Protein AF-A0A3D5SAT5-F1 (afdb_monomer_lite)

Structure (mmCIF, N/CA/C/O backbone):
data_AF-A0A3D5SAT5-F1
#
_entry.id   AF-A0A3D5SAT5-F1
#
loop_
_atom_site.group_PDB
_atom_site.id
_atom_site.type_symbol
_atom_site.label_atom_id
_atom_site.label_alt_id
_atom_site.label_comp_id
_atom_site.label_asym_id
_atom_site.label_entity_id
_atom_site.label_seq_id
_atom_site.pdbx_PDB_ins_code
_atom_site.Cartn_x
_atom_site.Cartn_y
_atom_site.Cartn_z
_atom_site.occupancy
_atom_site.B_iso_or_equiv
_atom_site.auth_seq_id
_atom_site.auth_comp_id
_atom_site.auth_asym_id
_atom_site.auth_atom_id
_atom_site.pdbx_PDB_model_num
ATOM 1 N N . GLY A 1 1 ? -10.803 -8.917 -9.573 1.00 75.88 1 GLY A N 1
ATOM 2 C CA . GLY A 1 1 ? -9.702 -7.968 -9.793 1.00 75.88 1 GLY A CA 1
ATOM 3 C C . GLY A 1 1 ? -8.410 -8.740 -9.874 1.00 75.88 1 GLY A C 1
ATOM 4 O O . GLY A 1 1 ? -8.384 -9.895 -9.460 1.00 75.88 1 GLY A O 1
ATOM 5 N N . ASP A 1 2 ? -7.385 -8.108 -10.414 1.00 79.50 2 ASP A N 1
ATOM 6 C CA . ASP A 1 2 ? -5.986 -8.545 -10.391 1.00 79.50 2 ASP A CA 1
ATOM 7 C C . ASP A 1 2 ? -5.425 -8.643 -8.960 1.00 79.50 2 ASP A C 1
ATOM 9 O O . ASP A 1 2 ? -4.778 -9.634 -8.629 1.00 79.50 2 ASP A O 1
ATOM 13 N N . GLU A 1 3 ? -5.756 -7.691 -8.086 1.00 84.62 3 GLU A N 1
ATOM 14 C CA . GLU A 1 3 ? -5.278 -7.640 -6.695 1.00 84.62 3 GLU A CA 1
ATOM 15 C C . GLU A 1 3 ? -5.594 -8.911 -5.872 1.00 84.62 3 GLU A C 1
ATOM 17 O O . GLU A 1 3 ? -4.654 -9.543 -5.384 1.00 84.62 3 GLU A O 1
ATOM 22 N N . PRO A 1 4 ? -6.853 -9.399 -5.758 1.00 86.25 4 PRO A N 1
ATOM 23 C CA . PRO A 1 4 ? -7.121 -10.633 -5.015 1.00 86.25 4 PRO A CA 1
ATOM 24 C C . PRO A 1 4 ? -6.440 -11.876 -5.587 1.00 86.25 4 PRO A C 1
ATOM 26 O O . PRO A 1 4 ? -6.091 -12.786 -4.837 1.00 86.25 4 PRO A O 1
ATOM 29 N N . VAL A 1 5 ? -6.261 -11.932 -6.912 1.00 87.56 5 VAL A N 1
ATOM 30 C CA . VAL A 1 5 ? -5.557 -13.043 -7.568 1.00 87.56 5 VAL A CA 1
ATOM 31 C C . VAL A 1 5 ? -4.084 -13.017 -7.174 1.00 87.56 5 VAL A C 1
ATOM 33 O O . VAL A 1 5 ? -3.538 -14.057 -6.811 1.00 87.56 5 VAL A O 1
ATOM 36 N N . HIS A 1 6 ? -3.465 -11.836 -7.179 1.00 86.12 6 HIS A N 1
ATOM 37 C CA . HIS A 1 6 ? -2.085 -11.661 -6.744 1.00 86.12 6 HIS A CA 1
ATOM 38 C C . HIS A 1 6 ? -1.898 -12.064 -5.274 1.00 86.12 6 HIS A C 1
ATOM 40 O O . HIS A 1 6 ? -0.988 -12.835 -4.971 1.00 86.12 6 HIS A O 1
ATOM 46 N N . ILE A 1 7 ? -2.789 -11.633 -4.373 1.00 88.50 7 ILE A N 1
ATOM 47 C CA . ILE A 1 7 ? -2.746 -12.023 -2.953 1.00 88.50 7 ILE A CA 1
ATOM 48 C C . ILE A 1 7 ? -2.869 -13.546 -2.803 1.00 88.50 7 ILE A C 1
ATOM 50 O O . ILE A 1 7 ? -2.057 -14.165 -2.115 1.00 88.50 7 ILE A O 1
ATOM 54 N N . ALA A 1 8 ? -3.833 -14.174 -3.484 1.00 90.00 8 ALA A N 1
ATOM 55 C CA . ALA A 1 8 ? -4.030 -15.623 -3.421 1.00 90.00 8 ALA A CA 1
ATOM 56 C C . ALA A 1 8 ? -2.800 -16.405 -3.918 1.00 90.00 8 ALA A C 1
ATOM 58 O O . ALA A 1 8 ? -2.382 -17.378 -3.289 1.00 90.00 8 ALA A O 1
ATOM 59 N N . GLN A 1 9 ? -2.182 -15.957 -5.014 1.00 87.00 9 GLN A N 1
ATOM 60 C CA . GLN A 1 9 ? -0.962 -16.560 -5.557 1.00 87.00 9 GLN A CA 1
ATOM 61 C C . GLN A 1 9 ? 0.252 -16.376 -4.639 1.00 87.00 9 GLN A C 1
ATOM 63 O O . GLN A 1 9 ? 1.097 -17.268 -4.564 1.00 87.00 9 GLN A O 1
ATOM 68 N N . ALA A 1 10 ? 0.351 -15.232 -3.958 1.00 85.50 10 ALA A N 1
ATOM 69 C CA . ALA A 1 10 ? 1.451 -14.932 -3.050 1.00 85.50 10 ALA A CA 1
ATOM 70 C C . ALA A 1 10 ? 1.365 -15.737 -1.746 1.00 85.50 10 ALA A C 1
ATOM 72 O O . ALA A 1 10 ? 2.385 -16.236 -1.275 1.00 85.50 10 ALA A O 1
ATOM 73 N N . LEU A 1 11 ? 0.164 -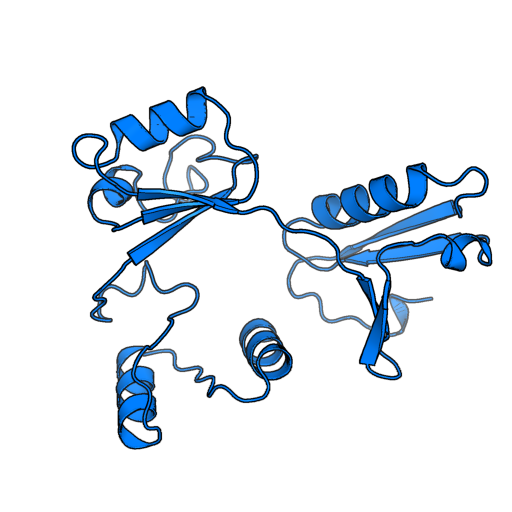15.879 -1.175 1.00 88.56 11 LEU A N 1
ATOM 74 C CA . LEU A 1 11 ? -0.036 -16.586 0.092 1.00 88.56 11 LEU A CA 1
ATOM 75 C C . LEU A 1 11 ? -0.029 -18.108 -0.071 1.00 88.56 11 LEU A C 1
ATOM 77 O O . LEU A 1 11 ? 0.450 -18.795 0.825 1.00 88.56 11 LEU A O 1
ATOM 81 N N . GLN A 1 12 ? -0.532 -18.625 -1.201 1.00 81.06 12 GLN A N 1
ATOM 82 C CA . GLN A 1 12 ? -0.628 -20.046 -1.590 1.00 81.06 12 GLN A CA 1
ATOM 83 C C . GLN A 1 12 ? -1.469 -20.955 -0.678 1.00 81.06 12 GLN A C 1
ATOM 85 O O . GLN A 1 12 ? -2.163 -21.837 -1.176 1.00 81.06 12 GLN A O 1
ATOM 90 N N . THR A 1 13 ? -1.411 -20.771 0.638 1.00 85.62 13 THR A N 1
ATOM 91 C CA . THR A 1 13 ? -1.997 -21.657 1.652 1.00 85.62 13 THR A CA 1
ATOM 92 C C . THR A 1 13 ? -3.141 -21.013 2.426 1.00 85.62 13 THR A C 1
ATOM 94 O O . THR A 1 13 ? -3.910 -21.723 3.069 1.00 85.62 13 THR A O 1
ATOM 97 N N . MET A 1 14 ? -3.274 -19.685 2.369 1.00 89.75 14 MET A N 1
ATOM 98 C CA . MET A 1 14 ? -4.325 -18.956 3.078 1.00 89.75 14 MET A CA 1
ATOM 99 C C . MET A 1 14 ? -5.548 -18.731 2.178 1.00 89.75 14 MET A C 1
ATOM 101 O O . MET A 1 14 ? -5.385 -18.364 1.010 1.00 89.75 14 MET A O 1
ATOM 105 N N . PRO A 1 15 ? -6.774 -18.914 2.700 1.00 91.56 15 PRO A N 1
ATOM 106 C CA . PRO A 1 15 ? -7.997 -18.655 1.952 1.00 91.56 15 PRO A CA 1
ATOM 107 C C . PRO A 1 15 ? -8.139 -17.156 1.655 1.00 91.56 15 PRO A C 1
ATOM 109 O O . PRO A 1 15 ? -8.016 -16.316 2.543 1.00 91.56 15 PRO A O 1
ATOM 112 N N . VAL A 1 16 ? -8.452 -16.824 0.402 1.00 92.94 16 VAL A N 1
ATOM 113 C CA . VAL A 1 16 ? -8.733 -15.451 -0.041 1.00 92.94 16 VAL A CA 1
ATOM 114 C C . VAL A 1 16 ? -10.142 -15.408 -0.612 1.00 92.94 16 VAL A C 1
ATOM 116 O O . VAL A 1 16 ? -10.457 -16.133 -1.555 1.00 92.94 16 VAL A O 1
ATOM 119 N N . ILE A 1 17 ? -10.999 -14.557 -0.048 1.00 92.56 17 ILE A N 1
ATOM 120 C CA . ILE A 1 17 ? -12.395 -14.420 -0.474 1.00 92.56 17 ILE A CA 1
ATOM 121 C C . ILE A 1 17 ? -12.658 -13.002 -0.958 1.00 92.56 17 ILE A C 1
ATOM 123 O O . ILE A 1 17 ? -12.437 -12.021 -0.252 1.00 92.56 17 ILE A O 1
ATOM 127 N N . VAL A 1 18 ? -13.213 -12.910 -2.164 1.00 91.69 18 VAL A N 1
ATOM 128 C CA . VAL A 1 18 ? -13.678 -11.654 -2.748 1.00 91.69 18 VAL A CA 1
ATOM 129 C C . VAL A 1 18 ? -15.192 -11.614 -2.651 1.00 91.69 18 VAL A C 1
ATOM 131 O O . VAL A 1 18 ? -15.885 -12.382 -3.312 1.00 91.69 18 VAL A O 1
ATOM 134 N N . CYS A 1 19 ? -15.716 -10.695 -1.847 1.00 91.94 19 CYS A N 1
ATOM 135 C CA . CYS A 1 19 ? -17.153 -10.465 -1.756 1.00 91.94 19 CYS A CA 1
ATOM 136 C C . CYS A 1 19 ? -17.444 -8.966 -1.631 1.00 91.94 19 CYS A C 1
ATOM 138 O O . CYS A 1 19 ? -16.859 -8.329 -0.749 1.00 91.94 19 CYS A O 1
ATOM 140 N N . PRO A 1 20 ? -18.352 -8.389 -2.444 1.00 89.44 20 PRO A N 1
ATOM 141 C CA . PRO A 1 20 ? -18.757 -6.988 -2.300 1.00 89.44 20 PRO A CA 1
ATOM 142 C C . PRO A 1 20 ? -19.256 -6.658 -0.887 1.00 89.44 20 PRO A C 1
ATOM 144 O O . PRO A 1 20 ? -18.986 -5.584 -0.355 1.00 89.44 20 PRO A O 1
ATOM 147 N N . ARG A 1 21 ? -19.952 -7.608 -0.255 1.00 91.88 21 ARG A N 1
ATOM 148 C CA . ARG A 1 21 ? -20.404 -7.517 1.132 1.00 91.88 21 ARG A CA 1
ATOM 149 C C . ARG A 1 21 ? -19.440 -8.274 2.041 1.00 91.88 21 ARG A C 1
ATOM 151 O O . ARG A 1 21 ? -19.524 -9.490 2.174 1.00 91.88 21 ARG A O 1
ATOM 158 N N . ARG A 1 22 ? -18.539 -7.546 2.706 1.00 92.38 22 ARG A N 1
ATOM 159 C CA . ARG A 1 22 ? -17.480 -8.135 3.550 1.00 92.38 22 ARG A CA 1
ATOM 160 C C . ARG A 1 22 ? -18.002 -9.047 4.668 1.00 92.38 22 ARG A C 1
ATOM 162 O O . ARG A 1 22 ? -17.364 -10.046 4.964 1.00 92.38 22 ARG A O 1
ATOM 169 N N . ILE A 1 23 ? -19.182 -8.763 5.224 1.00 93.00 23 ILE A N 1
ATOM 170 C CA . ILE A 1 23 ? -19.822 -9.620 6.239 1.00 93.00 23 ILE A CA 1
ATOM 171 C C . ILE A 1 23 ? -20.080 -11.032 5.696 1.00 93.00 23 ILE A C 1
ATOM 173 O O . ILE A 1 23 ? -19.853 -12.017 6.393 1.00 93.00 23 ILE A O 1
ATOM 177 N N . ASP A 1 24 ? -20.517 -11.146 4.441 1.00 95.00 24 ASP A N 1
ATOM 178 C CA . ASP A 1 24 ? -20.817 -12.446 3.842 1.00 95.00 24 ASP A CA 1
ATOM 179 C C . ASP A 1 24 ? -19.517 -13.243 3.616 1.00 95.00 24 ASP A C 1
ATOM 181 O O . ASP A 1 24 ? -19.496 -14.454 3.827 1.00 95.00 24 ASP A O 1
ATOM 185 N N . ALA A 1 25 ? -18.410 -12.562 3.281 1.00 94.12 25 ALA A N 1
ATOM 186 C CA . ALA A 1 25 ? -17.081 -13.178 3.217 1.00 94.12 25 ALA A CA 1
ATOM 187 C C . ALA A 1 25 ? -16.601 -13.689 4.580 1.00 94.12 25 ALA A C 1
ATOM 189 O O . ALA A 1 25 ? -16.112 -14.812 4.662 1.00 94.12 25 ALA A O 1
ATOM 190 N N . VAL A 1 26 ? -16.766 -12.893 5.641 1.00 94.31 26 VAL A N 1
ATOM 191 C CA . VAL A 1 26 ? -16.408 -13.290 7.013 1.00 94.31 26 VAL A CA 1
ATOM 192 C C . VAL A 1 26 ? -17.196 -14.521 7.443 1.00 94.31 26 VAL A C 1
ATOM 194 O O . VAL A 1 26 ? -16.605 -15.500 7.886 1.00 94.31 26 VAL A O 1
ATOM 197 N N . ASN A 1 27 ? -18.517 -14.514 7.250 1.00 93.88 27 ASN A N 1
ATOM 198 C CA . ASN A 1 27 ? -19.357 -15.661 7.590 1.00 93.88 27 ASN A CA 1
ATOM 199 C C . ASN A 1 27 ? -18.930 -16.921 6.829 1.00 93.88 27 ASN A C 1
ATOM 201 O O . ASN A 1 27 ? -18.914 -18.006 7.403 1.00 93.88 27 ASN A O 1
ATOM 205 N N . MET A 1 28 ? -18.560 -16.778 5.555 1.00 94.81 28 MET A N 1
ATOM 206 C CA . MET A 1 28 ? -18.067 -17.897 4.759 1.00 94.81 28 MET A CA 1
ATOM 207 C C . MET A 1 28 ? -16.721 -18.424 5.276 1.00 94.81 28 MET A C 1
ATOM 209 O O . MET A 1 28 ? -16.578 -19.635 5.415 1.00 94.81 28 MET A O 1
ATOM 213 N N . LEU A 1 29 ? -15.770 -17.541 5.613 1.00 94.50 29 LEU A N 1
ATOM 214 C CA . LEU A 1 29 ? -14.475 -17.919 6.197 1.00 94.50 29 LEU A CA 1
ATOM 215 C C . LEU A 1 29 ? -14.654 -18.708 7.492 1.00 94.50 29 LEU A C 1
ATOM 217 O O . LEU A 1 29 ? -14.126 -19.809 7.609 1.00 94.50 29 LEU A O 1
ATOM 221 N N . VAL A 1 30 ? -15.451 -18.181 8.422 1.00 93.44 30 VAL A N 1
ATOM 222 C CA . VAL A 1 30 ? -15.685 -18.802 9.734 1.00 93.44 30 VAL A CA 1
ATOM 223 C C . VAL A 1 30 ? -16.391 -20.156 9.605 1.00 93.44 30 VAL A C 1
ATOM 225 O O . VAL A 1 30 ? -16.177 -21.048 10.417 1.00 93.44 30 VAL A O 1
ATOM 228 N N . GLN A 1 31 ? -17.246 -20.337 8.594 1.00 94.69 31 GLN A N 1
ATOM 229 C CA . GLN A 1 31 ? -17.953 -21.606 8.381 1.00 94.69 31 GLN A CA 1
ATOM 230 C C . GLN A 1 31 ? -17.112 -22.667 7.668 1.00 94.69 31 GLN A C 1
ATOM 232 O O . GLN A 1 31 ? -17.380 -23.856 7.828 1.00 94.69 31 GLN A O 1
ATOM 237 N N . GLN A 1 32 ? -16.166 -22.257 6.823 1.00 93.94 32 GLN A N 1
ATOM 238 C CA . GLN A 1 32 ? -15.434 -23.166 5.933 1.00 93.94 32 GLN A CA 1
ATOM 239 C C . GLN A 1 32 ? -13.990 -23.408 6.366 1.00 93.94 32 GLN A C 1
ATOM 241 O O . GLN A 1 32 ? -13.316 -24.254 5.781 1.00 93.94 32 GLN A O 1
ATOM 246 N N . THR A 1 33 ? -13.499 -22.651 7.343 1.00 92.00 33 THR A N 1
ATOM 247 C CA . THR A 1 33 ? -12.104 -22.677 7.772 1.00 92.00 33 THR A CA 1
ATOM 248 C C . THR A 1 33 ? -12.019 -22.492 9.280 1.00 92.00 33 THR A C 1
ATOM 250 O O . THR A 1 33 ? -12.883 -21.855 9.877 1.00 92.00 33 THR A O 1
ATOM 253 N N . ASP A 1 34 ? -10.942 -22.986 9.881 1.00 91.00 34 ASP A N 1
ATOM 254 C CA . ASP A 1 34 ? -10.645 -22.797 11.304 1.00 91.00 34 ASP A CA 1
ATOM 255 C C . ASP A 1 34 ? -9.819 -21.514 11.520 1.00 91.00 34 ASP A C 1
ATOM 257 O O . ASP A 1 34 ? -8.804 -21.520 12.211 1.00 91.00 34 ASP A O 1
ATOM 261 N N . CYS A 1 35 ? -10.176 -20.418 10.840 1.00 90.94 35 CYS A N 1
ATOM 262 C CA . CYS A 1 35 ? -9.403 -19.181 10.918 1.00 90.94 35 CYS A CA 1
ATOM 263 C C . CYS A 1 35 ? -9.572 -18.493 12.282 1.00 90.94 35 CYS A C 1
ATOM 265 O O . CYS A 1 35 ? -10.686 -18.161 12.684 1.00 90.94 35 CYS A O 1
ATOM 267 N N . ASP A 1 36 ? -8.457 -18.190 12.947 1.00 93.00 36 ASP A N 1
ATOM 268 C CA . ASP A 1 36 ? -8.457 -17.404 14.189 1.00 93.00 36 ASP A CA 1
ATOM 269 C C . ASP A 1 36 ? -8.437 -15.888 13.930 1.00 93.00 36 ASP A C 1
ATOM 271 O O . ASP A 1 36 ? -8.865 -15.094 14.765 1.00 93.00 36 ASP A O 1
ATOM 275 N N . ILE A 1 37 ? -7.898 -15.477 12.776 1.00 94.44 37 ILE A N 1
ATOM 276 C CA . ILE A 1 37 ? -7.683 -14.075 12.405 1.00 94.44 37 ILE A CA 1
ATOM 277 C C . ILE A 1 37 ? -8.132 -13.865 10.963 1.00 94.44 37 ILE A C 1
ATOM 279 O O . ILE A 1 37 ? -7.744 -14.610 10.061 1.00 94.44 37 ILE A O 1
ATOM 283 N N . ILE A 1 38 ? -8.907 -12.803 10.741 1.00 94.50 38 ILE A N 1
ATOM 284 C CA . ILE A 1 38 ? -9.321 -12.356 9.411 1.00 94.50 38 ILE A CA 1
ATOM 285 C C . ILE A 1 38 ? -8.659 -11.014 9.118 1.00 94.50 38 ILE A C 1
ATOM 287 O O . ILE A 1 38 ? -8.816 -10.053 9.868 1.00 94.50 38 ILE A O 1
ATOM 291 N N . LEU A 1 39 ? -7.951 -10.939 7.992 1.00 94.50 39 LEU A N 1
ATOM 292 C CA . LEU A 1 39 ? -7.383 -9.697 7.478 1.00 94.50 39 LEU A CA 1
ATOM 293 C C . LEU A 1 39 ? -8.261 -9.174 6.341 1.00 94.50 39 LEU A C 1
ATOM 295 O O . LEU A 1 39 ? -8.448 -9.850 5.330 1.00 94.50 39 LEU A O 1
ATOM 299 N N . SER A 1 40 ? -8.801 -7.966 6.505 1.00 94.12 40 SER A N 1
ATOM 300 C CA . SER A 1 40 ? -9.509 -7.271 5.429 1.00 94.12 40 SER A CA 1
ATOM 301 C C . SER A 1 40 ? -8.563 -6.302 4.736 1.00 94.12 40 SER A C 1
ATOM 303 O O . SER A 1 40 ? -8.244 -5.251 5.289 1.00 94.12 40 SER A O 1
ATOM 305 N N . ASP A 1 41 ? -8.191 -6.620 3.500 1.00 91.69 41 ASP A N 1
ATOM 306 C CA . ASP A 1 41 ? -7.536 -5.661 2.612 1.00 91.69 41 ASP A CA 1
ATOM 307 C C . ASP A 1 41 ? -8.509 -4.528 2.223 1.00 91.69 41 ASP A C 1
ATOM 309 O O . ASP A 1 41 ? -9.708 -4.772 2.030 1.00 91.69 41 ASP A O 1
ATOM 313 N N . ASP A 1 42 ? -8.008 -3.290 2.199 1.00 88.88 42 ASP A N 1
ATOM 314 C CA . ASP A 1 42 ? -8.767 -2.030 2.040 1.00 88.88 42 ASP A CA 1
ATOM 315 C C . ASP A 1 42 ? -10.088 -1.987 2.853 1.00 88.88 42 ASP A C 1
ATOM 317 O O . ASP A 1 42 ? -11.170 -1.656 2.363 1.00 88.88 42 ASP A O 1
ATOM 321 N N . GLY A 1 43 ? -10.036 -2.422 4.119 1.00 90.81 43 GLY A N 1
ATOM 322 C CA . GLY A 1 43 ? -11.226 -2.615 4.958 1.00 90.81 43 GLY A CA 1
ATOM 323 C C . GLY A 1 43 ? -11.756 -1.369 5.677 1.00 90.81 43 GLY A C 1
ATOM 324 O O . GLY A 1 43 ? -12.868 -1.411 6.206 1.00 90.81 43 GLY A O 1
ATOM 325 N N . LEU A 1 44 ? -10.992 -0.272 5.732 1.00 92.06 44 LEU A N 1
ATOM 326 C CA . LEU A 1 44 ? -11.274 0.848 6.646 1.00 92.06 44 LEU A CA 1
ATOM 327 C C . LEU A 1 44 ? -12.596 1.568 6.344 1.00 92.06 44 LEU A C 1
ATOM 329 O O . LEU A 1 44 ? -13.334 1.897 7.274 1.00 92.06 44 LEU A O 1
ATOM 333 N N . GLN A 1 45 ? -12.944 1.745 5.065 1.00 91.12 45 GLN A N 1
ATOM 334 C CA . GLN A 1 45 ? -14.198 2.397 4.664 1.00 91.12 45 GLN A CA 1
ATOM 335 C C . GLN A 1 45 ? -15.414 1.451 4.691 1.00 91.12 45 GLN A C 1
ATOM 337 O O . GLN A 1 45 ? -16.552 1.885 4.492 1.00 91.12 45 GLN A O 1
ATOM 342 N N . HIS A 1 46 ? -15.227 0.157 4.970 1.00 91.75 46 HIS A N 1
ATOM 343 C CA . HIS A 1 46 ? -16.321 -0.809 5.086 1.00 91.75 46 HIS A CA 1
ATOM 344 C C . HIS A 1 46 ? -16.939 -0.797 6.494 1.00 91.75 46 HIS A C 1
ATOM 346 O O . HIS A 1 46 ? -16.883 -1.787 7.213 1.00 91.75 46 HIS A O 1
ATOM 352 N N . TYR A 1 47 ? -17.574 0.300 6.912 1.00 91.00 47 TYR A N 1
ATOM 353 C CA . TYR A 1 47 ? -18.089 0.465 8.288 1.00 91.00 47 TYR A CA 1
ATOM 354 C C . TYR A 1 47 ? -19.055 -0.622 8.786 1.00 91.00 47 TYR A C 1
ATOM 356 O O . TYR A 1 47 ? -19.154 -0.837 9.988 1.00 91.00 47 TYR A O 1
ATOM 364 N N . ALA A 1 48 ? -19.760 -1.320 7.891 1.00 91.62 48 ALA A N 1
ATOM 365 C CA . ALA A 1 48 ? -20.640 -2.426 8.277 1.00 91.62 48 ALA A CA 1
ATOM 366 C C . ALA A 1 48 ? -19.873 -3.682 8.747 1.00 91.62 48 ALA A C 1
ATOM 368 O O . ALA A 1 48 ? -20.447 -4.537 9.415 1.00 91.62 48 ALA A O 1
ATOM 369 N N . LEU A 1 49 ? -18.593 -3.813 8.385 1.00 91.38 49 LEU A N 1
ATOM 370 C CA . LEU A 1 49 ? -17.718 -4.874 8.870 1.00 91.38 49 LEU A CA 1
ATOM 371 C C . LEU A 1 49 ? -17.248 -4.520 10.285 1.00 91.38 49 LEU A C 1
ATOM 373 O O . LEU A 1 49 ? -16.527 -3.541 10.459 1.00 91.38 49 LEU A O 1
ATOM 377 N N . ALA A 1 50 ? -17.629 -5.323 11.278 1.00 91.62 50 ALA A N 1
ATOM 378 C CA . ALA A 1 50 ? -17.036 -5.232 12.607 1.00 91.62 50 ALA A CA 1
ATOM 379 C C . ALA A 1 50 ? -15.533 -5.543 12.527 1.00 91.62 50 ALA A C 1
ATOM 381 O O . ALA A 1 50 ? -15.124 -6.447 11.795 1.00 91.62 50 ALA A O 1
ATOM 382 N N . ARG A 1 51 ? -14.725 -4.770 13.251 1.00 93.25 51 ARG A N 1
ATOM 383 C CA . ARG A 1 51 ? -13.268 -4.901 13.294 1.00 93.25 51 ARG A CA 1
ATOM 384 C C . ARG A 1 51 ? -12.814 -4.753 14.734 1.00 93.25 51 ARG A C 1
ATOM 386 O O . ARG A 1 51 ? -13.200 -3.789 15.390 1.00 93.25 51 ARG A O 1
ATOM 393 N N . ASP A 1 52 ? -12.002 -5.697 15.187 1.00 95.19 52 ASP A N 1
ATOM 394 C CA . ASP A 1 52 ? -11.386 -5.645 16.513 1.00 95.19 52 ASP A CA 1
ATOM 395 C C . ASP A 1 52 ? -10.131 -4.766 16.524 1.00 95.19 52 ASP A C 1
ATOM 397 O O . ASP A 1 52 ? -9.799 -4.194 17.556 1.00 95.19 52 ASP A O 1
ATOM 401 N N . ILE A 1 53 ? -9.436 -4.674 15.381 1.00 94.81 53 ILE A N 1
ATOM 402 C CA . ILE A 1 53 ? -8.217 -3.879 15.200 1.00 94.81 53 ILE A CA 1
ATOM 403 C C . ILE A 1 53 ? -8.257 -3.179 13.837 1.00 94.81 53 ILE A C 1
ATOM 405 O O . ILE A 1 53 ? -8.510 -3.807 12.805 1.00 94.81 53 ILE A O 1
ATOM 409 N N . GLU A 1 54 ? -7.952 -1.885 13.820 1.00 94.81 54 GLU A N 1
ATOM 410 C CA . GLU A 1 54 ? -7.812 -1.063 12.622 1.00 94.81 54 GLU A CA 1
ATOM 411 C C . GLU A 1 54 ? -6.382 -0.532 12.463 1.00 94.81 54 GLU A C 1
ATOM 413 O O . GLU A 1 54 ? -5.852 0.171 13.326 1.00 94.81 54 GLU A O 1
ATOM 418 N N . LEU A 1 55 ? -5.776 -0.824 11.310 1.00 94.94 55 LEU A N 1
ATOM 419 C CA . LEU A 1 55 ? -4.458 -0.325 10.920 1.00 94.94 55 LEU A CA 1
ATOM 420 C C . LEU A 1 55 ? -4.622 0.643 9.749 1.00 94.94 55 LEU A C 1
ATOM 422 O O . LEU A 1 55 ? -5.162 0.262 8.710 1.00 94.94 55 LEU A O 1
ATOM 426 N N . VAL A 1 56 ? -4.144 1.878 9.893 1.00 94.88 56 VAL A N 1
ATOM 427 C CA . VAL A 1 56 ? -4.114 2.844 8.787 1.00 94.88 56 VAL A CA 1
ATOM 428 C C . VAL A 1 56 ? -2.714 2.935 8.200 1.00 94.88 56 VAL A C 1
ATOM 430 O O . VAL A 1 56 ? -1.741 3.127 8.926 1.00 94.88 56 VAL A O 1
ATOM 433 N N . LEU A 1 57 ? -2.610 2.801 6.878 1.00 95.00 57 LEU A N 1
ATOM 434 C CA . LEU A 1 57 ? -1.355 3.007 6.162 1.00 95.00 57 LEU A CA 1
ATOM 435 C C . LEU A 1 57 ? -1.249 4.460 5.693 1.00 95.00 57 LEU A C 1
ATOM 437 O O . LEU A 1 57 ? -2.124 4.961 4.986 1.00 95.00 57 LEU A O 1
ATOM 441 N N . VAL A 1 58 ? -0.144 5.113 6.043 1.00 95.31 58 VAL A N 1
ATOM 442 C CA . VAL A 1 58 ? 0.201 6.468 5.602 1.00 95.31 58 VAL A CA 1
ATOM 443 C C . VAL A 1 58 ? 1.454 6.379 4.743 1.00 95.31 58 VAL A C 1
ATOM 445 O O . VAL A 1 58 ? 2.485 5.890 5.190 1.00 95.31 58 VAL A O 1
ATOM 448 N N . ASP A 1 59 ? 1.388 6.835 3.493 1.00 93.69 59 ASP A N 1
ATOM 449 C CA . ASP A 1 59 ? 2.585 6.931 2.654 1.00 93.69 59 ASP A CA 1
ATOM 450 C C . ASP A 1 59 ? 3.471 8.070 3.168 1.00 93.69 59 ASP A C 1
ATOM 452 O O . ASP A 1 59 ? 3.048 9.226 3.172 1.00 93.69 59 ASP A O 1
ATOM 456 N N . SER A 1 60 ? 4.685 7.746 3.613 1.00 94.50 60 SER A N 1
ATOM 457 C CA . SER A 1 60 ? 5.576 8.703 4.272 1.00 94.50 60 SER A CA 1
ATOM 458 C C . SER A 1 60 ? 6.047 9.826 3.352 1.00 94.50 60 SER A C 1
ATOM 460 O O . SER A 1 60 ? 6.303 10.933 3.818 1.00 94.50 60 SER A O 1
ATOM 462 N N . ALA A 1 61 ? 6.147 9.561 2.047 1.00 90.44 61 ALA A N 1
ATOM 463 C CA . ALA A 1 61 ? 6.596 10.546 1.070 1.00 90.44 61 ALA A CA 1
ATOM 464 C C . ALA A 1 61 ? 5.456 11.475 0.635 1.00 90.44 61 ALA A C 1
ATOM 466 O O . ALA A 1 61 ? 5.665 12.670 0.433 1.00 90.44 61 ALA A O 1
ATOM 467 N N . ARG A 1 62 ? 4.242 10.934 0.473 1.00 90.88 62 ARG A N 1
ATOM 468 C CA . ARG A 1 62 ? 3.069 11.705 0.036 1.00 90.88 62 ARG A CA 1
ATOM 469 C C . ARG A 1 62 ? 2.349 12.407 1.190 1.00 90.88 62 ARG A C 1
ATOM 471 O O . ARG A 1 62 ? 1.730 13.452 0.973 1.00 90.88 62 ARG A O 1
ATOM 478 N N . GLY A 1 63 ? 2.378 11.822 2.385 1.00 94.44 63 GLY A N 1
ATOM 479 C CA . GLY A 1 63 ? 1.586 12.256 3.532 1.00 94.44 63 GLY A CA 1
ATOM 480 C C . GLY A 1 63 ? 0.097 12.390 3.188 1.00 94.44 63 GLY A C 1
ATOM 481 O O . GLY A 1 63 ? -0.465 11.594 2.430 1.00 94.44 63 GLY A O 1
ATOM 482 N N . PHE A 1 64 ? -0.535 13.444 3.709 1.00 95.81 64 PHE A N 1
ATOM 483 C CA . PHE A 1 64 ? -1.967 13.730 3.531 1.00 95.81 64 PHE A CA 1
ATOM 484 C C . PHE A 1 64 ? -2.280 14.769 2.436 1.00 95.81 64 PHE A C 1
ATOM 486 O O . PHE A 1 64 ? -3.416 15.237 2.313 1.00 95.81 64 PHE A O 1
ATOM 493 N N . GLY A 1 65 ? -1.290 15.143 1.617 1.00 94.06 65 GLY A N 1
ATOM 494 C CA . GLY A 1 65 ? -1.446 16.139 0.555 1.00 94.06 65 GLY A CA 1
ATOM 495 C C . GLY A 1 65 ? -1.955 17.488 1.075 1.00 94.06 65 GLY A C 1
ATOM 496 O O . GLY A 1 65 ? -1.419 18.040 2.029 1.00 94.06 65 GLY A O 1
ATOM 497 N N . ASN A 1 66 ? -3.008 18.025 0.453 1.00 95.19 66 ASN A N 1
ATOM 498 C CA . ASN A 1 66 ? -3.618 19.298 0.858 1.00 95.19 66 ASN A CA 1
ATOM 499 C C . ASN A 1 66 ? -4.650 19.164 1.997 1.00 95.19 66 ASN A C 1
ATOM 501 O O . ASN A 1 66 ? -5.379 20.121 2.257 1.00 95.19 66 ASN A O 1
ATOM 505 N N . GLN A 1 67 ? -4.739 17.984 2.624 1.00 95.75 67 GLN A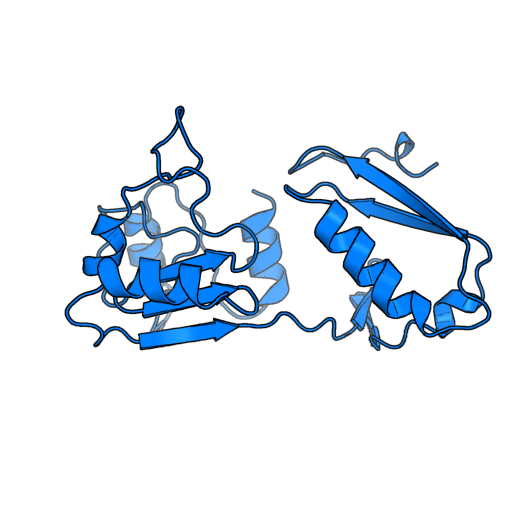 N 1
ATOM 506 C CA . GLN A 1 67 ? -5.603 17.680 3.772 1.00 95.75 67 GLN A CA 1
ATOM 507 C C . GLN A 1 67 ? -7.110 17.844 3.511 1.00 95.75 67 GLN A C 1
ATOM 509 O O . GLN A 1 67 ? -7.912 17.884 4.440 1.00 95.75 67 GLN A O 1
ATOM 514 N N . ARG A 1 68 ? -7.528 17.928 2.243 1.00 96.75 68 ARG A N 1
ATOM 515 C CA . ARG A 1 68 ? -8.943 18.001 1.867 1.00 96.75 68 ARG A CA 1
ATOM 516 C C . ARG A 1 68 ? -9.459 16.639 1.426 1.00 96.75 68 ARG A C 1
ATOM 518 O O . ARG A 1 68 ? -8.728 15.828 0.853 1.00 96.75 68 ARG A O 1
ATOM 525 N N . LEU A 1 69 ? -10.751 16.431 1.654 1.00 97.31 69 LEU A N 1
ATOM 526 C CA . LEU A 1 69 ? -11.476 15.284 1.123 1.00 97.31 69 LEU A CA 1
ATOM 527 C C . LEU A 1 69 ? -11.603 15.365 -0.399 1.00 97.31 69 LEU A C 1
ATOM 529 O O . LEU A 1 69 ? -11.613 16.453 -0.986 1.00 97.31 69 LEU A O 1
ATOM 533 N N . LEU A 1 70 ? -11.770 14.206 -1.028 1.00 95.81 70 LEU A N 1
ATOM 534 C CA . LEU A 1 70 ? -12.169 14.108 -2.427 1.00 95.81 70 LEU A CA 1
ATOM 535 C C . LEU A 1 70 ? -13.467 14.903 -2.689 1.00 95.81 70 LEU A C 1
ATOM 537 O O . LEU A 1 70 ? -14.380 14.881 -1.861 1.00 95.81 70 LEU A O 1
ATOM 541 N N . PRO A 1 71 ? -13.584 15.598 -3.839 1.00 96.00 71 PRO A N 1
ATOM 542 C CA . PRO A 1 71 ? -12.589 15.719 -4.912 1.00 96.00 71 PRO A CA 1
ATOM 543 C C . PRO A 1 71 ? -11.580 16.868 -4.710 1.00 96.00 71 PRO A C 1
ATOM 545 O O . PRO A 1 71 ? -10.695 17.053 -5.539 1.00 96.00 71 PRO A O 1
ATOM 548 N N . ALA A 1 72 ? -11.713 17.674 -3.651 1.00 97.06 72 ALA A N 1
ATOM 549 C CA . ALA A 1 72 ? -10.864 18.847 -3.417 1.00 97.06 72 ALA A CA 1
ATOM 550 C C . ALA A 1 72 ? -9.436 18.491 -2.961 1.00 97.06 72 ALA A C 1
ATOM 552 O O . ALA A 1 72 ? -8.546 19.341 -3.004 1.00 97.06 72 ALA A O 1
ATOM 553 N N . GLY A 1 73 ? -9.223 17.256 -2.516 1.00 94.75 73 GLY A N 1
ATOM 554 C CA . GLY A 1 73 ? -7.941 16.700 -2.105 1.00 94.75 73 GLY A CA 1
ATOM 555 C C . GLY A 1 73 ? -7.929 15.173 -2.186 1.00 94.75 73 GLY A C 1
ATOM 556 O O . GLY A 1 73 ? -8.899 14.582 -2.655 1.00 94.75 73 GLY A O 1
ATOM 557 N N . PRO A 1 74 ? -6.834 14.520 -1.764 1.00 93.62 74 PRO A N 1
ATOM 558 C CA . PRO A 1 74 ? -6.642 13.083 -1.959 1.00 93.62 74 PRO A CA 1
ATOM 559 C C . PRO A 1 74 ? -7.316 12.205 -0.893 1.00 93.62 74 PRO A C 1
ATOM 561 O O . PRO A 1 74 ? -7.307 10.982 -1.028 1.00 93.62 74 PRO A O 1
ATOM 564 N N . LEU A 1 75 ? -7.852 12.787 0.184 1.00 95.44 75 LEU A N 1
ATOM 565 C CA . LEU A 1 75 ? -8.340 12.017 1.325 1.00 95.44 75 LEU A CA 1
ATOM 566 C C . LEU A 1 75 ? -9.732 11.422 1.063 1.00 95.44 75 LEU A C 1
ATOM 568 O O . LEU A 1 75 ? -10.641 12.112 0.599 1.00 95.44 75 LEU A O 1
ATOM 572 N N . ARG A 1 76 ? -9.913 10.139 1.398 1.00 95.12 76 ARG A N 1
ATOM 573 C CA . ARG A 1 76 ? -11.228 9.465 1.394 1.00 95.12 76 ARG A CA 1
ATOM 574 C C . ARG A 1 76 ? -12.020 9.729 2.678 1.00 95.12 76 ARG A C 1
ATOM 576 O O . ARG A 1 76 ? -13.244 9.743 2.651 1.00 95.12 76 ARG A O 1
ATOM 583 N N . GLU A 1 77 ? -11.309 9.948 3.779 1.00 95.25 77 GLU A N 1
ATOM 584 C CA . GLU A 1 77 ? -11.837 10.198 5.120 1.00 95.25 77 GLU A CA 1
ATOM 585 C C . GLU A 1 77 ? -11.082 11.371 5.761 1.00 95.25 77 GLU A C 1
ATOM 587 O O . GLU A 1 77 ? -9.938 11.638 5.383 1.00 95.25 77 GLU A O 1
ATOM 592 N N . PRO A 1 78 ? -11.709 12.102 6.695 1.00 95.38 78 PRO A N 1
ATOM 593 C CA . PRO A 1 78 ? -11.089 13.261 7.330 1.00 95.38 78 PRO A CA 1
ATOM 594 C C . PRO A 1 78 ? -9.975 12.820 8.299 1.00 95.38 78 PRO A C 1
ATOM 596 O O . PRO A 1 78 ? -9.998 11.687 8.782 1.00 95.38 78 PRO A O 1
ATOM 599 N N . LEU A 1 79 ? -8.991 13.684 8.586 1.00 94.94 79 LEU A N 1
ATOM 600 C CA . LEU A 1 79 ? -7.830 13.323 9.423 1.00 94.94 79 LEU A CA 1
ATOM 601 C C . LEU A 1 79 ? -8.228 12.909 10.840 1.00 94.94 79 LEU A C 1
ATOM 603 O O . LEU A 1 79 ? -7.581 12.063 11.445 1.00 94.94 79 LEU A O 1
ATOM 607 N N . GLU A 1 80 ? -9.346 13.423 11.340 1.00 93.94 80 GLU A N 1
ATOM 608 C CA . GLU A 1 80 ? -9.930 13.061 12.625 1.00 93.94 80 GLU A CA 1
ATOM 609 C C . GLU A 1 80 ? -10.220 11.559 12.739 1.00 93.94 80 GLU A C 1
ATOM 611 O O . GLU A 1 80 ? -10.298 11.043 13.853 1.00 93.94 80 GLU A O 1
ATOM 616 N N . ARG A 1 81 ? -10.331 10.840 11.612 1.00 93.31 81 ARG A N 1
ATOM 617 C CA . ARG A 1 81 ? -10.469 9.380 11.574 1.00 93.31 81 ARG A CA 1
ATOM 618 C C . ARG A 1 81 ? -9.281 8.647 12.199 1.00 93.31 81 ARG A C 1
ATOM 620 O O . ARG A 1 81 ? -9.456 7.534 12.704 1.00 93.31 81 ARG A O 1
ATOM 627 N N . LEU A 1 82 ? -8.100 9.265 12.191 1.00 93.88 82 LEU A N 1
ATOM 628 C CA . LEU A 1 82 ? -6.906 8.738 12.849 1.00 93.88 82 LEU A CA 1
ATOM 629 C C . LEU A 1 82 ? -7.127 8.567 14.361 1.00 93.88 82 LEU A C 1
ATOM 631 O O . LEU A 1 82 ? -6.581 7.642 14.945 1.00 93.88 82 LEU A O 1
ATOM 635 N N . ASN A 1 83 ? -8.022 9.341 14.987 1.00 92.44 83 ASN A N 1
ATOM 636 C CA . ASN A 1 83 ? -8.319 9.210 16.418 1.00 92.44 83 ASN A CA 1
ATOM 637 C C . ASN A 1 83 ? -9.020 7.896 16.794 1.00 92.44 83 ASN A C 1
ATOM 639 O O . ASN A 1 83 ? -9.128 7.575 17.982 1.00 92.44 83 ASN A O 1
ATOM 643 N N . SER A 1 84 ? -9.583 7.170 15.830 1.00 91.25 84 SER A N 1
ATOM 644 C CA . SER A 1 84 ? -10.347 5.950 16.101 1.00 91.25 84 SER A CA 1
ATOM 645 C C . SER A 1 84 ? -9.707 4.674 15.577 1.00 91.25 84 SER A C 1
ATOM 647 O O . SER A 1 84 ? -10.265 3.617 15.843 1.00 91.25 84 SER A O 1
ATOM 649 N N . VAL A 1 85 ? -8.580 4.754 14.866 1.00 92.88 85 VAL A N 1
ATOM 650 C CA . VAL A 1 85 ? -7.813 3.555 14.490 1.00 92.88 85 VAL A CA 1
ATOM 651 C C . VAL A 1 85 ? -6.899 3.125 15.643 1.00 92.88 85 VAL A C 1
ATOM 653 O O . VAL A 1 85 ? -6.600 3.921 16.533 1.00 92.88 85 VAL A O 1
ATOM 656 N N . ASP A 1 86 ? -6.447 1.873 15.641 1.00 93.62 86 ASP A N 1
ATOM 657 C CA . ASP A 1 86 ? -5.605 1.325 16.712 1.00 93.62 86 ASP A CA 1
ATOM 658 C C . ASP A 1 86 ? -4.120 1.564 16.453 1.00 93.62 86 ASP A C 1
ATOM 660 O O . ASP A 1 86 ? -3.344 1.760 17.389 1.00 93.62 86 ASP A O 1
ATOM 664 N N . MET A 1 87 ? -3.707 1.594 15.180 1.00 94.31 87 MET A N 1
ATOM 665 C CA . MET A 1 87 ? -2.309 1.834 14.807 1.00 94.31 87 MET A CA 1
ATOM 666 C C . MET A 1 87 ? -2.177 2.619 13.505 1.00 94.31 87 MET A C 1
ATOM 668 O O . MET A 1 87 ? -2.972 2.451 12.577 1.00 94.31 87 MET A O 1
ATOM 672 N N . VAL A 1 88 ? -1.118 3.424 13.429 1.00 95.19 88 VAL A N 1
ATOM 673 C CA . VAL A 1 88 ? -0.676 4.101 12.205 1.00 95.19 88 VAL A CA 1
ATOM 674 C C . VAL A 1 88 ? 0.601 3.434 11.712 1.00 95.19 88 VAL A C 1
ATOM 676 O O . VAL A 1 88 ? 1.569 3.293 12.459 1.00 95.19 88 VAL A O 1
ATOM 679 N N . VAL A 1 89 ? 0.609 3.020 10.449 1.00 96.25 89 VAL A N 1
ATOM 680 C CA . VAL A 1 89 ? 1.762 2.401 9.796 1.00 96.25 89 VAL A CA 1
ATOM 681 C C . VAL A 1 89 ? 2.246 3.300 8.665 1.00 96.25 89 VAL A C 1
ATOM 683 O O . VAL A 1 89 ? 1.572 3.485 7.654 1.00 96.25 89 VAL A O 1
ATOM 686 N N . PHE A 1 90 ? 3.438 3.851 8.826 1.00 96.69 90 PHE A N 1
ATOM 687 C CA . PHE A 1 90 ? 4.120 4.668 7.837 1.00 96.69 90 PHE A CA 1
ATOM 688 C C . PHE A 1 90 ? 4.809 3.785 6.791 1.00 96.69 90 PHE A C 1
ATOM 690 O O . PHE A 1 90 ? 5.652 2.957 7.128 1.00 96.69 90 PHE A O 1
ATOM 697 N N . ASN A 1 91 ? 4.462 3.940 5.513 1.00 94.75 91 ASN A N 1
ATOM 698 C CA . ASN A 1 91 ? 5.153 3.292 4.398 1.00 94.75 91 ASN A CA 1
ATOM 699 C C . ASN A 1 91 ? 6.351 4.146 3.972 1.00 94.75 91 ASN A C 1
ATOM 701 O O . ASN A 1 91 ? 6.198 5.112 3.220 1.00 94.75 91 ASN A O 1
ATOM 705 N N . GLY A 1 92 ? 7.534 3.760 4.446 1.00 92.94 92 GLY A N 1
ATOM 706 C CA . GLY A 1 92 ? 8.782 4.511 4.337 1.00 92.94 92 GLY A CA 1
ATOM 707 C C . GLY A 1 92 ? 9.077 5.327 5.593 1.00 92.94 92 GLY A C 1
ATOM 708 O O . GLY A 1 92 ? 8.379 5.219 6.601 1.00 92.94 92 GLY A O 1
ATOM 709 N N . ASP A 1 93 ? 10.091 6.183 5.517 1.00 92.81 93 ASP A N 1
ATOM 710 C CA . ASP A 1 93 ? 10.526 7.004 6.648 1.00 92.81 93 ASP A CA 1
ATOM 711 C C . ASP A 1 93 ? 9.735 8.323 6.685 1.00 92.81 93 ASP A C 1
ATOM 713 O O . ASP A 1 93 ? 9.875 9.137 5.768 1.00 92.81 93 ASP A O 1
ATOM 717 N N . PRO A 1 94 ? 8.857 8.538 7.683 1.00 94.75 94 PRO A N 1
ATOM 718 C CA . PRO A 1 94 ? 8.084 9.772 7.785 1.00 94.75 94 PRO A CA 1
ATOM 719 C C . PRO A 1 94 ? 8.968 10.939 8.236 1.00 94.75 94 PRO A C 1
ATOM 721 O O . PRO A 1 94 ? 9.887 10.764 9.039 1.00 94.75 94 PRO A O 1
ATOM 724 N N . SER A 1 95 ? 8.669 12.142 7.742 1.00 95.31 95 SER A N 1
ATOM 725 C CA . SER A 1 95 ? 9.298 13.365 8.246 1.00 95.31 95 SER A CA 1
ATOM 726 C C . SER A 1 95 ? 8.770 13.724 9.638 1.00 95.31 95 SER A C 1
ATOM 728 O O . SER A 1 95 ? 7.694 13.266 10.037 1.00 95.31 95 SER A O 1
ATOM 730 N N . SER A 1 96 ? 9.497 14.574 10.366 1.00 94.44 96 SER A N 1
ATOM 731 C CA . SER A 1 96 ? 9.042 15.096 11.661 1.00 94.44 96 SER A CA 1
ATOM 732 C C . SER A 1 96 ? 7.693 15.801 11.545 1.00 94.44 96 SER A C 1
ATOM 734 O O . SER A 1 96 ? 6.810 15.561 12.355 1.00 94.44 96 SER A O 1
ATOM 736 N N . GLU A 1 97 ? 7.481 16.585 10.485 1.00 95.44 97 GLU A N 1
ATOM 737 C CA . GLU A 1 97 ? 6.225 17.316 10.284 1.00 95.44 97 GLU A CA 1
ATOM 738 C C . GLU A 1 97 ? 5.038 16.369 10.073 1.00 95.44 97 GLU A C 1
ATOM 740 O O . GLU A 1 97 ? 3.934 16.638 10.542 1.00 95.44 97 GLU A O 1
ATOM 745 N N . LEU A 1 98 ? 5.248 15.251 9.365 1.00 95.50 98 LEU A N 1
ATOM 746 C CA . LEU A 1 98 ? 4.201 14.252 9.175 1.00 95.50 98 LEU A CA 1
ATOM 747 C C . LEU A 1 98 ? 3.897 13.507 10.480 1.00 95.50 98 LEU A C 1
ATOM 749 O O . LEU A 1 98 ? 2.730 13.247 10.766 1.00 95.50 98 LEU A O 1
ATOM 753 N N . GLN A 1 99 ? 4.927 13.175 11.262 1.00 93.56 99 GLN A N 1
ATOM 754 C CA . GLN A 1 99 ? 4.750 12.560 12.579 1.00 93.56 99 GLN A CA 1
ATOM 755 C C . GLN A 1 99 ? 3.973 13.483 13.522 1.00 93.56 99 GLN A C 1
ATOM 757 O O . GLN A 1 99 ? 3.021 13.026 14.152 1.00 93.56 99 GLN A O 1
ATOM 762 N N . ASP A 1 100 ? 4.320 14.771 13.560 1.00 92.81 100 ASP A N 1
ATOM 763 C CA . ASP A 1 100 ? 3.632 15.778 14.370 1.00 92.81 100 ASP A CA 1
ATOM 764 C C . ASP A 1 100 ? 2.163 15.920 13.943 1.00 92.81 100 ASP A C 1
ATOM 766 O O . ASP A 1 100 ? 1.262 15.864 14.780 1.00 92.81 100 ASP A O 1
ATOM 770 N N . LEU A 1 101 ? 1.892 15.989 12.634 1.00 93.88 101 LEU A N 1
ATOM 771 C CA . LEU A 1 101 ? 0.526 16.073 12.108 1.00 93.88 101 LEU A CA 1
ATOM 772 C C . LEU A 1 101 ? -0.320 14.839 12.459 1.00 93.88 101 LEU A C 1
ATOM 774 O O . LEU A 1 101 ? -1.508 14.966 12.765 1.00 93.88 101 LEU A O 1
ATOM 778 N N . VAL A 1 102 ? 0.269 13.639 12.412 1.00 94.25 102 VAL A N 1
ATOM 779 C CA . VAL A 1 102 ? -0.405 12.419 12.881 1.00 94.25 102 VAL A CA 1
ATOM 780 C C . VAL A 1 102 ? -0.637 12.501 14.386 1.00 94.25 102 VAL A C 1
ATOM 782 O O . VAL A 1 102 ? -1.753 12.250 14.829 1.00 94.25 102 VAL A O 1
ATOM 785 N N . ALA A 1 103 ? 0.365 12.892 15.174 1.00 91.50 103 ALA A N 1
ATOM 786 C CA . ALA A 1 103 ? 0.251 13.013 16.624 1.00 91.50 103 ALA A CA 1
ATOM 787 C C . ALA A 1 103 ? -0.916 13.934 17.036 1.00 91.50 103 ALA A C 1
ATOM 789 O O . ALA A 1 103 ? -1.725 13.547 17.877 1.00 91.50 103 ALA A O 1
ATOM 790 N N . GLU A 1 104 ? -1.091 15.075 16.360 1.00 91.94 104 GLU A N 1
ATOM 791 C CA . GLU A 1 104 ? -2.217 16.005 16.563 1.00 91.94 104 GLU A CA 1
ATOM 792 C C . GLU A 1 104 ? -3.605 15.370 16.357 1.00 91.94 104 GLU A C 1
ATOM 794 O O . GLU A 1 104 ? -4.585 15.811 16.960 1.00 91.94 104 GLU A O 1
ATOM 799 N N . HIS A 1 105 ? -3.696 14.331 15.524 1.00 92.19 105 HIS A N 1
ATOM 800 C CA . HIS A 1 105 ? -4.944 13.661 15.146 1.00 92.19 105 HIS A CA 1
ATOM 801 C C . HIS A 1 105 ? -5.065 12.241 15.714 1.00 92.19 105 HIS A C 1
ATOM 803 O O . HIS A 1 105 ? -5.926 11.479 15.271 1.00 92.19 105 HIS A O 1
ATOM 809 N N . THR A 1 106 ? -4.228 11.872 16.685 1.00 89.56 106 THR A N 1
ATOM 810 C CA . THR A 1 106 ? -4.313 10.580 17.379 1.00 89.56 106 THR A CA 1
ATOM 811 C C . THR A 1 106 ? -4.616 10.778 18.861 1.00 89.56 106 THR A C 1
ATOM 813 O O . THR A 1 106 ? -4.223 11.768 19.481 1.00 89.56 106 THR A O 1
ATOM 816 N N . LYS A 1 107 ? -5.329 9.824 19.473 1.00 75.12 107 LYS A N 1
ATOM 817 C CA . LYS A 1 107 ? -5.732 9.922 20.885 1.00 75.12 107 LYS A CA 1
ATOM 818 C C . LYS A 1 107 ? -4.506 10.020 21.801 1.00 75.12 107 LYS A C 1
ATOM 820 O O . LYS A 1 107 ? -3.801 9.034 22.013 1.00 75.12 107 LYS A O 1
ATOM 825 N N . ASN A 1 108 ? -4.307 11.195 22.403 1.00 64.44 108 ASN A N 1
ATOM 826 C CA . ASN A 1 108 ? -3.351 11.457 23.486 1.00 64.44 108 ASN A CA 1
ATOM 827 C C . ASN A 1 108 ? -1.905 10.977 23.224 1.00 64.44 108 ASN A C 1
ATOM 829 O O . ASN A 1 108 ? -1.206 10.649 24.182 1.00 64.44 108 ASN A O 1
ATOM 833 N N . ASN A 1 109 ? -1.452 10.900 21.966 1.00 62.25 109 ASN A N 1
ATOM 834 C CA . ASN A 1 109 ? -0.137 10.352 21.585 1.00 62.25 109 ASN A CA 1
ATOM 835 C C . ASN A 1 109 ? 0.129 8.904 22.054 1.00 62.25 109 ASN A C 1
ATOM 837 O O . ASN A 1 109 ? 1.281 8.488 22.151 1.00 62.25 109 ASN A O 1
ATOM 841 N N . GLN A 1 110 ? -0.912 8.130 22.382 1.00 65.31 110 GLN A N 1
ATOM 842 C CA . GLN A 1 110 ? -0.768 6.756 22.893 1.00 65.31 110 GLN A CA 1
ATOM 843 C C . GLN A 1 110 ? -0.970 5.681 21.827 1.00 65.31 110 GLN A C 1
ATOM 845 O O . GLN A 1 110 ? -0.815 4.493 22.104 1.00 65.31 110 GLN A O 1
ATOM 850 N N . GLN A 1 111 ? -1.334 6.085 20.615 1.00 81.88 111 GLN A N 1
ATOM 851 C CA . GLN A 1 111 ? -1.545 5.159 19.523 1.00 81.88 111 GLN A CA 1
ATOM 852 C C . GLN A 1 111 ? -0.213 4.597 19.022 1.00 81.88 111 GLN A C 1
ATOM 854 O O . GLN A 1 111 ? 0.761 5.336 18.874 1.00 81.88 111 GLN A O 1
ATOM 859 N N . ALA A 1 112 ? -0.168 3.293 18.745 1.00 85.50 112 ALA A N 1
ATOM 860 C CA . ALA A 1 112 ? 1.048 2.674 18.248 1.00 85.50 112 ALA A CA 1
ATOM 861 C C . ALA A 1 112 ? 1.350 3.171 16.826 1.00 85.50 112 ALA A C 1
ATOM 863 O O . ALA A 1 112 ? 0.499 3.112 15.933 1.00 85.50 112 ALA A O 1
ATOM 864 N N . GLN A 1 113 ? 2.570 3.666 16.633 1.00 91.50 113 GLN A N 1
ATOM 865 C CA . GLN A 1 113 ? 3.067 4.126 15.344 1.00 91.50 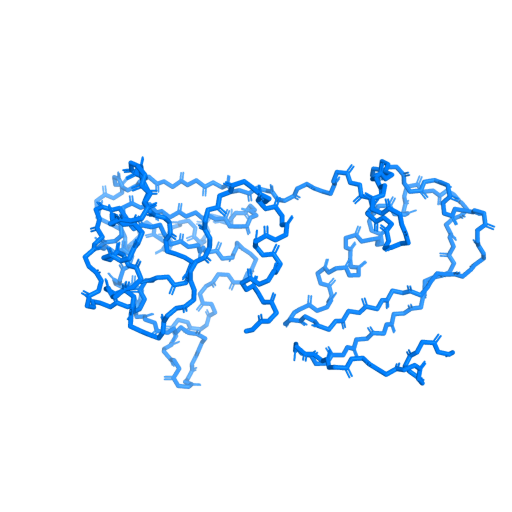113 GLN A CA 1
ATOM 866 C C . GLN A 1 113 ? 4.244 3.255 14.923 1.00 91.50 113 GLN A C 1
ATOM 868 O O . GLN A 1 113 ? 5.190 3.060 15.688 1.00 91.50 113 GLN A O 1
ATOM 873 N N . TYR A 1 114 ? 4.184 2.738 13.703 1.00 93.94 114 TYR A N 1
ATOM 874 C CA . TYR A 1 114 ? 5.227 1.895 13.135 1.00 93.94 114 TYR A CA 1
ATOM 875 C C . TYR A 1 114 ? 5.644 2.426 11.777 1.00 93.94 114 TYR A C 1
ATOM 877 O O . TYR A 1 114 ? 4.814 2.928 11.028 1.00 93.94 114 TYR A O 1
ATOM 885 N N . SER A 1 115 ? 6.913 2.246 11.431 1.00 94.62 115 SER A N 1
ATOM 886 C CA . SER A 1 115 ? 7.382 2.424 10.060 1.00 94.62 115 SER A CA 1
ATOM 887 C C . SER A 1 115 ? 7.630 1.060 9.439 1.00 94.62 115 SER A C 1
ATOM 889 O O . SER A 1 115 ? 8.257 0.192 10.046 1.00 94.62 115 SER A O 1
ATOM 891 N N . MET A 1 116 ? 7.153 0.877 8.215 1.00 95.06 116 MET A N 1
ATOM 892 C CA . MET A 1 116 ? 7.503 -0.250 7.367 1.00 95.06 116 MET A CA 1
ATOM 893 C C . MET A 1 116 ? 8.413 0.225 6.240 1.00 95.06 116 MET A C 1
ATOM 895 O O . MET A 1 116 ? 8.209 1.288 5.656 1.00 95.06 116 MET A O 1
ATOM 899 N N . GLN A 1 117 ? 9.395 -0.599 5.892 1.00 90.00 117 GLN A N 1
ATOM 900 C CA . GLN A 1 117 ? 10.227 -0.393 4.715 1.00 90.00 117 GLN A CA 1
ATOM 901 C C . GLN A 1 117 ? 10.055 -1.577 3.773 1.00 90.00 117 GLN A C 1
ATOM 903 O O . GLN A 1 117 ? 10.085 -2.734 4.192 1.00 90.00 117 GLN A O 1
ATOM 908 N N . MET A 1 118 ? 9.881 -1.288 2.485 1.00 86.81 118 MET A N 1
ATOM 909 C CA . MET A 1 118 ? 9.913 -2.327 1.463 1.00 86.81 118 MET A CA 1
ATOM 910 C C . MET A 1 118 ? 11.358 -2.562 1.043 1.00 86.81 118 MET A C 1
ATOM 912 O O . MET A 1 118 ? 12.025 -1.647 0.563 1.00 86.81 118 MET A O 1
ATOM 916 N N . ALA A 1 119 ? 11.820 -3.799 1.185 1.00 86.12 119 ALA A N 1
ATOM 917 C CA . ALA A 1 119 ? 13.109 -4.229 0.671 1.00 86.12 119 ALA A CA 1
ATOM 918 C C . ALA A 1 119 ? 12.903 -5.042 -0.608 1.00 86.12 119 ALA A C 1
ATOM 920 O O . ALA A 1 119 ? 12.126 -5.998 -0.629 1.00 86.12 119 ALA A O 1
ATOM 921 N N . ILE A 1 120 ? 13.625 -4.688 -1.670 1.00 86.62 120 ILE A N 1
ATOM 922 C CA . ILE A 1 120 ? 13.708 -5.545 -2.853 1.00 86.62 120 ILE A CA 1
ATOM 923 C C . ILE A 1 120 ? 14.632 -6.702 -2.496 1.00 86.62 120 ILE A C 1
ATOM 925 O O . ILE A 1 120 ? 15.823 -6.507 -2.270 1.00 86.62 120 ILE A O 1
ATOM 929 N N . THR A 1 121 ? 14.068 -7.903 -2.419 1.00 87.06 121 THR A N 1
ATOM 930 C CA . THR A 1 121 ? 14.803 -9.130 -2.085 1.00 87.06 121 THR A CA 1
ATOM 931 C C . THR A 1 121 ? 15.266 -9.888 -3.324 1.00 87.06 121 THR A C 1
ATOM 933 O O . THR A 1 121 ? 16.198 -10.690 -3.243 1.00 87.06 121 THR A O 1
ATOM 936 N N . GLY A 1 122 ? 14.666 -9.602 -4.481 1.00 87.81 122 GLY A N 1
ATOM 937 C CA . GLY A 1 122 ? 14.990 -10.283 -5.719 1.00 87.81 122 GLY A CA 1
ATOM 938 C C . GLY A 1 122 ? 14.071 -9.962 -6.884 1.00 87.81 122 GLY A C 1
ATOM 939 O O . GLY A 1 122 ? 13.104 -9.212 -6.751 1.00 87.81 122 GLY A O 1
ATOM 940 N N . LEU A 1 123 ? 14.378 -10.574 -8.026 1.00 88.75 123 LEU A N 1
ATOM 941 C CA . LEU A 1 123 ? 13.539 -10.568 -9.218 1.00 88.75 123 LEU A CA 1
ATOM 942 C C . LEU A 1 123 ? 12.899 -11.939 -9.397 1.00 88.75 123 LEU A C 1
ATOM 944 O O . LEU A 1 123 ? 13.587 -12.959 -9.391 1.00 88.75 123 LEU A O 1
ATOM 948 N N . ARG A 1 124 ? 11.579 -11.962 -9.580 1.00 89.88 124 ARG A N 1
ATOM 949 C CA . ARG A 1 124 ? 10.850 -13.185 -9.908 1.00 89.88 124 ARG A CA 1
ATOM 950 C C . ARG A 1 124 ? 10.770 -13.343 -11.421 1.00 89.88 124 ARG A C 1
ATOM 952 O O . ARG A 1 124 ? 10.231 -12.484 -12.112 1.00 89.88 124 ARG A O 1
ATOM 959 N N . SER A 1 125 ? 11.273 -14.460 -11.920 1.00 89.56 125 SER A N 1
ATOM 960 C CA . SER A 1 125 ? 11.108 -14.870 -13.309 1.00 89.56 125 SER A CA 1
ATOM 961 C C . SER A 1 125 ? 9.662 -15.290 -13.569 1.00 89.56 125 SER A C 1
ATOM 963 O O . SER A 1 125 ? 9.103 -16.104 -12.834 1.00 89.56 125 SER A O 1
ATOM 965 N N . LEU A 1 126 ? 9.050 -14.755 -14.627 1.00 87.75 126 LEU A N 1
ATOM 966 C CA . LEU A 1 126 ? 7.687 -15.129 -15.016 1.00 87.75 126 LEU A CA 1
ATOM 967 C C . LEU A 1 126 ? 7.625 -16.479 -15.744 1.00 87.75 126 LEU A C 1
ATOM 969 O O . LEU A 1 126 ? 6.566 -17.096 -15.772 1.00 87.75 126 LEU A O 1
ATOM 973 N N . SER A 1 127 ? 8.735 -16.957 -16.319 1.00 88.94 127 SER A N 1
ATOM 974 C CA . SER A 1 127 ? 8.748 -18.215 -17.078 1.00 88.94 127 SER A CA 1
ATOM 975 C C . SER A 1 127 ? 8.788 -19.455 -16.187 1.00 88.94 127 SER A C 1
ATOM 977 O O . SER A 1 127 ? 8.254 -20.493 -16.562 1.00 88.94 127 SER A O 1
ATOM 979 N N . ASP A 1 128 ? 9.440 -19.364 -15.026 1.00 88.94 128 ASP A N 1
ATOM 980 C CA . ASP A 1 128 ? 9.686 -20.509 -14.136 1.00 88.94 128 ASP A CA 1
ATOM 981 C C . ASP A 1 128 ? 9.458 -20.204 -12.645 1.00 88.94 128 ASP A C 1
ATOM 983 O O . ASP A 1 128 ? 9.712 -21.053 -11.794 1.00 88.94 128 ASP A O 1
ATOM 987 N N . SER A 1 129 ? 8.964 -19.007 -12.306 1.00 85.88 129 SER A N 1
ATOM 988 C CA . SER A 1 129 ? 8.732 -18.545 -10.927 1.00 85.88 129 SER A CA 1
ATOM 989 C C . SER A 1 129 ? 9.972 -18.500 -10.028 1.00 85.88 129 SER A C 1
ATOM 991 O O . SER A 1 129 ? 9.831 -18.229 -8.829 1.00 85.88 129 SER A O 1
ATOM 993 N N . SER A 1 130 ? 11.173 -18.717 -10.579 1.00 87.75 130 SER A N 1
ATOM 994 C CA . SER A 1 130 ? 12.422 -18.652 -9.824 1.00 87.75 130 SER A CA 1
ATOM 995 C C . SER A 1 130 ? 12.664 -17.235 -9.305 1.00 87.75 130 SER A C 1
ATOM 997 O O . SER A 1 130 ? 12.313 -16.247 -9.953 1.00 87.75 130 SER A O 1
ATOM 999 N N . ILE A 1 131 ? 13.248 -17.133 -8.111 1.00 86.69 131 ILE A N 1
ATOM 1000 C CA . ILE A 1 131 ? 13.631 -15.853 -7.514 1.00 86.69 131 ILE A CA 1
ATOM 1001 C C . ILE A 1 131 ? 15.144 -15.721 -7.644 1.00 86.69 131 ILE A C 1
ATOM 1003 O O . ILE A 1 131 ? 15.895 -16.499 -7.058 1.00 86.69 131 ILE A O 1
ATOM 1007 N N . GLN A 1 132 ? 15.578 -14.736 -8.422 1.00 84.75 132 GLN A N 1
ATOM 1008 C CA . GLN A 1 132 ? 16.968 -14.296 -8.489 1.00 84.75 132 GLN A CA 1
ATOM 1009 C C . GLN A 1 132 ? 17.217 -13.257 -7.399 1.00 84.75 132 GLN A C 1
ATOM 1011 O O . GLN A 1 132 ? 16.293 -12.541 -7.021 1.00 84.75 132 GLN A O 1
ATOM 1016 N N . SER A 1 133 ? 18.443 -13.169 -6.884 1.00 83.31 133 SER A N 1
ATOM 1017 C CA . SER A 1 133 ? 18.768 -12.230 -5.807 1.00 83.31 133 SER A CA 1
ATOM 1018 C C . SER A 1 133 ? 18.577 -10.768 -6.232 1.00 83.31 133 SER A C 1
ATOM 1020 O O . SER A 1 133 ? 18.543 -10.435 -7.417 1.00 83.31 133 SER A O 1
ATOM 1022 N N . ALA A 1 134 ? 18.470 -9.872 -5.247 1.00 79.94 134 ALA A N 1
ATOM 1023 C CA . ALA A 1 134 ? 18.438 -8.427 -5.483 1.00 79.94 134 ALA A CA 1
ATOM 1024 C C . ALA A 1 134 ? 19.758 -7.867 -6.042 1.00 79.94 134 ALA A C 1
ATOM 1026 O O . ALA A 1 134 ? 19.809 -6.695 -6.412 1.00 79.94 134 ALA A O 1
ATOM 1027 N N . ASP A 1 135 ? 20.821 -8.680 -6.097 1.00 82.56 135 ASP A N 1
ATOM 1028 C CA . ASP A 1 135 ? 22.018 -8.316 -6.839 1.00 82.56 135 ASP A CA 1
ATOM 1029 C C . ASP A 1 135 ? 21.737 -8.443 -8.340 1.00 82.56 135 ASP A C 1
ATOM 1031 O O . ASP A 1 135 ? 21.716 -9.527 -8.928 1.00 82.56 135 ASP A O 1
ATOM 1035 N N . LEU A 1 136 ? 21.527 -7.288 -8.960 1.00 79.00 136 LEU A N 1
ATOM 1036 C CA . LEU A 1 136 ? 21.186 -7.175 -10.367 1.00 79.00 136 LEU A CA 1
ATOM 1037 C C . LEU A 1 136 ? 22.410 -7.221 -11.291 1.00 79.00 136 LEU A C 1
ATOM 1039 O O . LEU A 1 136 ? 22.262 -7.016 -12.491 1.00 79.00 136 LEU A O 1
ATOM 1043 N N . ASN A 1 137 ? 23.610 -7.525 -10.789 1.00 80.19 137 ASN A N 1
ATOM 1044 C CA . ASN A 1 137 ? 24.833 -7.618 -11.593 1.00 80.19 137 ASN A CA 1
ATOM 1045 C C . ASN A 1 137 ? 24.718 -8.529 -12.820 1.00 80.19 137 ASN A C 1
ATOM 1047 O O . ASN A 1 137 ? 25.298 -8.244 -13.869 1.00 80.19 137 ASN A O 1
ATOM 1051 N N . TYR A 1 138 ? 23.943 -9.612 -12.731 1.00 81.94 138 TYR A N 1
ATOM 1052 C CA . TYR A 1 138 ? 23.743 -10.521 -13.863 1.00 81.94 138 TYR A CA 1
ATOM 1053 C C . TYR A 1 138 ? 23.052 -9.845 -15.059 1.00 81.94 138 TYR A C 1
ATOM 1055 O O . TYR A 1 138 ? 23.191 -10.312 -16.191 1.00 81.94 138 TYR A O 1
ATOM 1063 N N . LEU A 1 139 ? 22.324 -8.747 -14.828 1.00 85.94 139 LEU A N 1
ATOM 1064 C CA . LEU A 1 139 ? 21.669 -7.959 -15.866 1.00 85.94 139 LEU A CA 1
ATOM 1065 C C . LEU A 1 139 ? 22.664 -7.177 -16.733 1.00 85.94 139 LEU A C 1
ATOM 1067 O O . LEU A 1 139 ? 22.328 -6.842 -17.866 1.00 85.94 139 LEU A O 1
ATOM 1071 N N . ASN A 1 140 ? 23.907 -6.988 -16.277 1.00 83.19 140 ASN A N 1
ATOM 1072 C CA . ASN A 1 140 ? 24.972 -6.330 -17.046 1.00 83.19 140 ASN A CA 1
ATOM 1073 C C . ASN A 1 140 ? 25.357 -7.111 -18.322 1.00 83.19 140 ASN A C 1
ATOM 1075 O O . ASN A 1 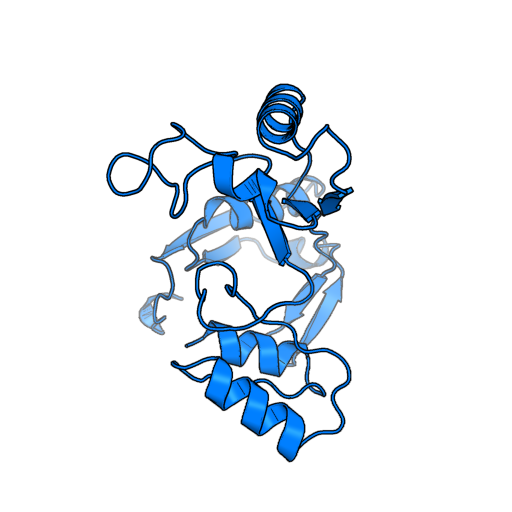140 ? 26.060 -6.592 -19.184 1.00 83.19 140 ASN A O 1
ATOM 1079 N N . ARG A 1 141 ? 24.898 -8.365 -18.472 1.00 86.81 141 ARG A N 1
ATOM 1080 C CA . ARG A 1 141 ? 25.044 -9.135 -19.721 1.00 86.81 141 ARG A CA 1
ATOM 1081 C C . ARG A 1 141 ? 24.205 -8.579 -20.876 1.00 86.81 141 ARG A C 1
ATOM 1083 O O . ARG A 1 141 ? 24.433 -8.950 -22.024 1.00 86.81 141 ARG A O 1
ATOM 1090 N N . TYR A 1 142 ? 23.212 -7.746 -20.573 1.00 89.44 142 TYR A N 1
ATOM 1091 C CA . TYR A 1 142 ? 22.356 -7.097 -21.555 1.00 89.44 142 TYR A CA 1
ATOM 1092 C C . TYR A 1 142 ? 22.845 -5.674 -21.814 1.00 89.44 142 TYR A C 1
ATOM 1094 O O . TYR A 1 142 ? 23.327 -5.002 -20.912 1.00 89.44 142 TYR A O 1
ATOM 1102 N N . GLN A 1 143 ? 22.699 -5.193 -23.049 1.00 90.19 143 GLN A N 1
ATOM 1103 C CA . GLN A 1 143 ? 23.015 -3.797 -23.378 1.00 90.19 143 GLN A CA 1
ATOM 1104 C C . GLN A 1 143 ? 21.863 -2.847 -23.042 1.00 90.19 143 GLN A C 1
ATOM 1106 O O . GLN A 1 143 ? 22.094 -1.696 -22.673 1.00 90.19 143 GLN A O 1
ATOM 1111 N N . VAL A 1 144 ? 20.626 -3.329 -23.186 1.00 91.88 144 VAL A N 1
ATOM 1112 C CA . VAL A 1 144 ? 19.402 -2.556 -22.979 1.00 91.88 144 VAL A CA 1
ATOM 1113 C C . VAL A 1 144 ? 18.423 -3.379 -22.151 1.00 91.88 144 VAL A C 1
ATOM 1115 O O . VAL A 1 144 ? 18.256 -4.573 -22.400 1.00 91.88 144 VAL A O 1
ATOM 1118 N N . ILE A 1 145 ? 17.776 -2.738 -21.181 1.00 91.50 145 ILE A N 1
ATOM 1119 C CA . ILE A 1 145 ? 16.702 -3.318 -20.374 1.00 91.50 145 ILE A CA 1
ATOM 1120 C C . ILE A 1 145 ? 15.479 -2.423 -20.458 1.00 91.50 145 ILE A C 1
ATOM 1122 O O . ILE A 1 145 ? 15.562 -1.213 -20.256 1.00 91.50 145 ILE A O 1
ATOM 1126 N N . HIS A 1 146 ? 14.341 -3.044 -20.746 1.00 93.19 146 HIS A N 1
ATOM 1127 C CA . HIS A 1 146 ? 13.052 -2.378 -20.797 1.00 93.19 146 HIS A CA 1
ATOM 1128 C C . HIS A 1 146 ? 12.353 -2.577 -19.451 1.00 93.19 146 HIS A C 1
ATOM 1130 O O . HIS A 1 146 ? 12.163 -3.709 -19.009 1.00 93.19 146 HIS A O 1
ATOM 1136 N N . LEU A 1 147 ? 11.992 -1.480 -18.791 1.00 93.62 147 LEU A N 1
ATOM 1137 C CA . LEU A 1 147 ? 11.177 -1.485 -17.582 1.00 93.62 147 LEU A CA 1
ATOM 1138 C C . LEU A 1 147 ? 9.755 -1.120 -17.967 1.00 93.62 147 LEU A C 1
ATOM 1140 O O . LEU A 1 147 ? 9.525 -0.073 -18.563 1.00 93.62 147 LEU A O 1
ATOM 1144 N N . VAL A 1 148 ? 8.812 -1.982 -17.616 1.00 94.25 148 VAL A N 1
ATOM 1145 C CA . VAL A 1 148 ? 7.404 -1.833 -17.974 1.00 94.25 148 VAL A CA 1
ATOM 1146 C C . VAL A 1 148 ? 6.587 -1.787 -16.691 1.00 94.25 148 VAL A C 1
ATOM 1148 O O . VAL A 1 148 ? 6.746 -2.659 -15.837 1.00 94.25 148 VAL A O 1
ATOM 1151 N N . ALA A 1 149 ? 5.744 -0.768 -16.533 1.00 94.69 149 ALA A N 1
ATOM 1152 C CA . ALA A 1 149 ? 4.929 -0.597 -15.335 1.00 94.69 149 ALA A CA 1
ATOM 1153 C C . ALA A 1 149 ? 3.548 -0.020 -15.656 1.00 94.69 149 ALA A C 1
ATOM 1155 O O . ALA A 1 149 ? 3.438 1.009 -16.314 1.00 94.69 149 ALA A O 1
ATOM 1156 N N . GLY A 1 150 ? 2.510 -0.665 -15.124 1.00 92.50 150 GLY A N 1
ATOM 1157 C CA . GLY A 1 150 ? 1.097 -0.296 -15.257 1.00 92.50 150 GLY A CA 1
ATOM 1158 C C . GLY A 1 150 ? 0.457 -0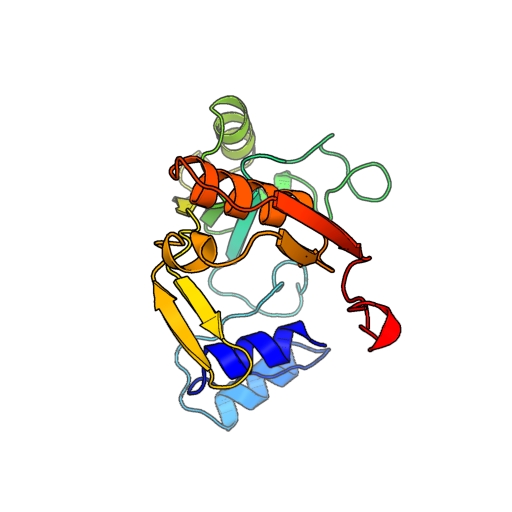.262 -13.878 1.00 92.50 150 GLY A C 1
ATOM 1159 O O . GLY A 1 150 ? -0.403 -1.080 -13.573 1.00 92.50 150 GLY A O 1
ATOM 1160 N N . ILE A 1 151 ? 1.001 0.604 -13.023 1.00 89.75 151 ILE A N 1
ATOM 1161 C CA . ILE A 1 151 ? 0.646 0.767 -11.607 1.00 89.75 151 ILE A CA 1
ATOM 1162 C C . ILE A 1 151 ? 0.356 2.244 -11.332 1.00 89.75 151 ILE A C 1
ATOM 1164 O O . ILE A 1 151 ? 0.845 3.106 -12.061 1.00 89.75 151 ILE A O 1
ATOM 1168 N N . GLY A 1 152 ? -0.342 2.564 -10.241 1.00 86.44 152 GLY A N 1
ATOM 1169 C CA . GLY A 1 152 ? -0.697 3.949 -9.898 1.00 86.44 152 GLY A CA 1
ATOM 1170 C C . GLY A 1 152 ? 0.472 4.947 -9.755 1.00 86.44 152 GLY A C 1
ATOM 1171 O O . GLY A 1 152 ? 0.257 6.152 -9.874 1.00 86.44 152 GLY A O 1
ATOM 1172 N N . ASN A 1 153 ? 1.710 4.486 -9.521 1.00 87.88 153 ASN A N 1
ATOM 1173 C CA . ASN A 1 153 ? 2.916 5.330 -9.527 1.00 87.88 153 ASN A CA 1
ATOM 1174 C C . ASN A 1 153 ? 4.137 4.598 -10.137 1.00 87.88 153 ASN A C 1
ATOM 1176 O O . ASN A 1 153 ? 4.959 4.053 -9.390 1.00 87.88 153 ASN A O 1
ATOM 1180 N N . PRO A 1 154 ? 4.282 4.587 -11.478 1.00 93.06 154 PRO A N 1
ATOM 1181 C CA . PRO A 1 154 ? 5.363 3.881 -12.177 1.00 93.06 154 PRO A CA 1
ATOM 1182 C C . PRO A 1 154 ? 6.770 4.360 -11.792 1.00 93.06 154 PRO A C 1
ATOM 1184 O O . PRO A 1 154 ? 7.691 3.552 -11.675 1.00 93.06 154 PRO A O 1
ATOM 1187 N N . GLU A 1 155 ? 6.936 5.654 -11.504 1.00 92.38 155 GLU A N 1
ATOM 1188 C CA . GLU A 1 155 ? 8.235 6.238 -11.142 1.00 92.38 155 GLU A CA 1
ATOM 1189 C C . GLU A 1 155 ? 8.837 5.613 -9.881 1.00 92.38 155 GLU A C 1
ATOM 1191 O O . GLU A 1 155 ? 10.059 5.493 -9.774 1.00 92.38 155 GLU A O 1
ATOM 1196 N N . ARG A 1 156 ? 8.012 5.167 -8.921 1.00 88.31 156 ARG A N 1
ATOM 1197 C CA . ARG A 1 156 ? 8.511 4.469 -7.722 1.00 88.31 156 ARG A CA 1
ATOM 1198 C C . ARG A 1 156 ? 9.250 3.184 -8.103 1.00 88.31 156 ARG A C 1
ATOM 1200 O O . ARG A 1 156 ? 10.298 2.893 -7.531 1.00 88.31 156 ARG A O 1
ATOM 1207 N N . PHE A 1 157 ? 8.731 2.444 -9.080 1.00 91.69 157 PHE A N 1
ATOM 1208 C CA . PHE A 1 157 ? 9.362 1.230 -9.589 1.00 91.69 157 PHE A CA 1
ATOM 1209 C C . PHE A 1 157 ? 10.637 1.546 -10.382 1.00 91.69 157 PHE A C 1
ATOM 1211 O O . PHE A 1 157 ? 11.689 0.975 -10.090 1.00 91.69 157 PHE A O 1
ATOM 1218 N N . PHE A 1 158 ? 10.582 2.497 -11.320 1.00 93.25 158 PHE A N 1
ATOM 1219 C CA . PHE A 1 158 ? 11.748 2.863 -12.133 1.00 93.25 158 PHE A CA 1
ATOM 1220 C C . PHE A 1 158 ? 12.913 3.370 -11.280 1.00 93.25 158 PHE A C 1
ATOM 1222 O O . PHE A 1 158 ? 14.042 2.905 -11.435 1.00 93.25 158 PHE A O 1
ATOM 1229 N N . ASN A 1 159 ? 12.643 4.247 -10.309 1.00 91.12 159 ASN A N 1
ATOM 1230 C CA . ASN A 1 159 ? 13.661 4.737 -9.378 1.00 91.12 159 ASN A CA 1
ATOM 1231 C C . ASN A 1 159 ? 14.300 3.615 -8.557 1.00 91.12 159 ASN A C 1
ATOM 1233 O O . ASN A 1 159 ? 15.516 3.621 -8.363 1.00 91.12 159 ASN A O 1
ATOM 1237 N N . ALA A 1 160 ? 13.509 2.640 -8.107 1.00 89.31 160 ALA A N 1
ATOM 1238 C CA . ALA A 1 160 ? 14.035 1.525 -7.335 1.00 89.31 160 ALA A CA 1
ATOM 1239 C C . ALA A 1 160 ? 14.999 0.660 -8.166 1.00 89.31 160 ALA A C 1
ATOM 1241 O O . ALA A 1 160 ? 16.078 0.311 -7.689 1.00 89.31 160 ALA A O 1
ATOM 1242 N N . VAL A 1 161 ? 14.663 0.376 -9.429 1.00 88.88 161 VAL A N 1
ATOM 1243 C CA . VAL A 1 161 ? 15.552 -0.376 -10.331 1.00 88.88 161 VAL A CA 1
ATOM 1244 C C . VAL A 1 161 ? 16.797 0.436 -10.697 1.00 88.88 161 VAL A C 1
ATOM 1246 O O . VAL A 1 161 ? 17.903 -0.104 -10.654 1.00 88.88 161 VAL A O 1
ATOM 1249 N N . ARG A 1 162 ? 16.651 1.740 -10.983 1.00 87.81 162 ARG A N 1
ATOM 1250 C CA . ARG A 1 162 ? 17.787 2.650 -11.223 1.00 87.81 162 ARG A CA 1
ATOM 1251 C C . ARG A 1 162 ? 18.774 2.631 -10.054 1.00 87.81 162 ARG A C 1
ATOM 1253 O O . ARG A 1 162 ? 19.970 2.497 -10.284 1.00 87.81 162 ARG A O 1
ATOM 1260 N N . LEU A 1 163 ? 18.283 2.703 -8.816 1.00 86.94 163 LEU A N 1
ATOM 1261 C CA . LEU A 1 163 ? 19.116 2.679 -7.610 1.00 86.94 163 LEU A CA 1
ATOM 1262 C C . LEU A 1 163 ? 19.835 1.336 -7.400 1.00 86.94 163 LEU A C 1
ATOM 1264 O O . LEU A 1 163 ? 20.963 1.303 -6.909 1.00 86.94 163 LEU A O 1
ATOM 1268 N N . LEU A 1 164 ? 19.195 0.218 -7.755 1.00 85.19 164 LEU A N 1
ATOM 1269 C CA . LEU A 1 164 ? 19.839 -1.095 -7.688 1.00 85.19 164 LEU A CA 1
ATOM 1270 C C . LEU A 1 164 ? 20.954 -1.234 -8.730 1.00 85.19 164 LEU A C 1
ATOM 1272 O O . LEU A 1 164 ? 22.009 -1.783 -8.420 1.00 85.19 164 LEU A O 1
ATOM 1276 N N . LEU A 1 165 ? 20.744 -0.706 -9.940 1.00 83.50 165 LEU A N 1
ATOM 1277 C CA . LEU A 1 165 ? 21.714 -0.777 -11.035 1.00 83.50 165 LEU A CA 1
ATOM 1278 C C . LEU A 1 165 ? 22.818 0.285 -10.952 1.00 83.50 165 LEU A C 1
ATOM 1280 O O . LEU A 1 165 ? 23.901 0.062 -11.485 1.00 83.50 165 LEU A O 1
ATOM 1284 N N . SER A 1 166 ? 22.601 1.410 -10.260 1.00 79.88 166 SER A N 1
ATOM 1285 C CA . SER A 1 166 ? 23.590 2.495 -10.144 1.00 79.88 166 SER A CA 1
ATOM 1286 C C . SER A 1 166 ? 24.864 2.097 -9.393 1.00 79.88 166 SER A C 1
ATOM 1288 O O . SER A 1 166 ? 25.819 2.865 -9.357 1.00 79.88 166 SER A O 1
ATOM 1290 N N . LYS A 1 167 ? 24.875 0.920 -8.762 1.00 75.12 167 LYS A N 1
ATOM 1291 C CA . LYS A 1 167 ? 26.046 0.346 -8.090 1.00 75.12 167 LYS A CA 1
ATOM 1292 C C . LYS A 1 167 ? 27.001 -0.377 -9.054 1.00 75.12 167 LYS A C 1
ATOM 1294 O O . LYS A 1 167 ? 28.039 -0.850 -8.602 1.00 75.12 167 LYS A O 1
ATOM 1299 N N . ASN A 1 168 ? 26.671 -0.448 -10.349 1.00 72.25 168 ASN A N 1
ATOM 1300 C CA . ASN A 1 168 ? 27.404 -1.224 -11.347 1.00 72.25 168 ASN A CA 1
ATOM 1301 C C . ASN A 1 168 ? 28.078 -0.319 -12.386 1.00 72.25 168 ASN A C 1
ATOM 1303 O O . ASN A 1 168 ? 27.402 0.435 -13.085 1.00 72.25 168 ASN A O 1
ATOM 1307 N N . ASP A 1 169 ? 29.391 -0.473 -12.575 1.00 73.81 169 ASP A N 1
ATOM 1308 C CA . ASP A 1 169 ? 30.172 0.334 -13.530 1.00 73.81 169 ASP A CA 1
ATOM 1309 C C . ASP A 1 169 ? 29.779 0.112 -15.007 1.00 73.81 169 ASP A C 1
ATOM 1311 O O . ASP A 1 169 ? 30.025 0.969 -15.851 1.00 73.81 169 ASP A O 1
ATOM 1315 N N . ASN A 1 170 ? 29.131 -1.017 -15.323 1.00 79.88 170 ASN A N 1
ATOM 1316 C CA . ASN A 1 170 ? 28.654 -1.381 -16.666 1.00 79.88 170 ASN A CA 1
ATOM 1317 C C . ASN A 1 170 ? 27.125 -1.546 -16.704 1.00 79.88 170 ASN A C 1
ATOM 1319 O O . ASN A 1 170 ? 26.611 -2.518 -17.263 1.00 79.88 170 ASN A O 1
ATOM 1323 N N . ALA A 1 171 ? 26.394 -0.636 -16.058 1.00 83.00 171 ALA A N 1
ATOM 1324 C CA . ALA A 1 171 ? 24.939 -0.700 -16.032 1.00 83.00 171 ALA A CA 1
ATOM 1325 C C . ALA A 1 171 ? 24.338 -0.648 -17.459 1.00 83.00 171 ALA A C 1
ATOM 1327 O O . ALA A 1 171 ? 24.765 0.169 -18.284 1.00 83.00 171 ALA A O 1
ATOM 1328 N N . PRO A 1 172 ? 23.334 -1.492 -17.767 1.00 88.44 172 PRO A N 1
ATOM 1329 C CA . PRO A 1 172 ? 22.649 -1.471 -19.054 1.00 88.44 172 PRO A CA 1
ATOM 1330 C C . PRO A 1 172 ? 21.899 -0.154 -19.260 1.00 88.44 172 PRO A C 1
ATOM 1332 O O . PRO A 1 172 ? 21.433 0.478 -18.309 1.00 88.44 172 PRO A O 1
ATOM 1335 N N . ARG A 1 173 ? 21.694 0.232 -20.523 1.00 90.94 173 ARG A N 1
ATOM 1336 C CA . ARG A 1 173 ? 20.784 1.333 -20.846 1.00 90.94 173 ARG A CA 1
ATOM 1337 C C . ARG A 1 173 ? 19.357 0.934 -20.469 1.00 90.94 173 ARG A C 1
ATOM 1339 O O . ARG A 1 173 ? 18.862 -0.097 -20.915 1.00 90.94 173 ARG A O 1
ATOM 1346 N N . ILE A 1 174 ? 18.677 1.785 -19.712 1.00 92.25 174 ILE A N 1
ATOM 1347 C CA . ILE A 1 174 ? 17.287 1.567 -19.308 1.00 92.25 174 ILE A CA 1
ATOM 1348 C C . ILE A 1 174 ? 16.344 2.285 -20.283 1.00 92.25 174 ILE A C 1
ATOM 1350 O O . ILE A 1 174 ? 16.602 3.422 -20.684 1.00 92.25 174 ILE A O 1
ATOM 1354 N N . VAL A 1 175 ? 15.263 1.613 -20.680 1.00 93.88 175 VAL A N 1
ATOM 1355 C CA . VAL A 1 175 ? 14.140 2.189 -21.433 1.00 93.88 175 VAL A CA 1
ATOM 1356 C C . VAL A 1 175 ? 12.865 1.964 -20.629 1.00 93.88 175 VAL A C 1
ATOM 1358 O O . VAL A 1 175 ? 12.537 0.828 -20.301 1.00 93.88 175 VAL A O 1
ATOM 1361 N N . GLU A 1 176 ? 12.160 3.036 -20.292 1.00 95.31 176 GLU A N 1
ATOM 1362 C CA . GLU A 1 176 ? 11.009 3.006 -19.385 1.00 95.31 176 GLU A CA 1
ATOM 1363 C C . GLU A 1 176 ? 9.699 3.134 -20.159 1.00 95.31 176 GLU A C 1
ATOM 1365 O O . GLU A 1 176 ? 9.564 3.994 -21.029 1.00 95.31 176 GLU A O 1
ATOM 1370 N N . HIS A 1 177 ? 8.732 2.286 -19.816 1.00 94.69 177 HIS A N 1
ATOM 1371 C CA . HIS A 1 177 ? 7.408 2.231 -20.425 1.00 94.69 177 HIS A CA 1
ATOM 1372 C C . HIS A 1 177 ? 6.353 2.298 -19.324 1.00 94.69 177 HIS A C 1
ATOM 1374 O O . HIS A 1 177 ? 6.126 1.328 -18.595 1.00 94.69 177 HIS A O 1
ATOM 1380 N N . ALA A 1 178 ? 5.735 3.468 -19.181 1.00 95.38 178 ALA A N 1
ATOM 1381 C CA . ALA A 1 178 ? 4.665 3.704 -18.222 1.00 95.38 178 ALA A CA 1
ATOM 1382 C C . ALA A 1 178 ? 3.296 3.529 -18.889 1.00 95.38 178 ALA A C 1
ATOM 1384 O O . ALA A 1 178 ? 3.008 4.141 -19.918 1.00 95.38 178 ALA A O 1
ATOM 1385 N N . PHE A 1 179 ? 2.442 2.737 -18.254 1.00 94.50 179 PHE A N 1
ATOM 1386 C CA . PHE A 1 179 ? 1.065 2.483 -18.645 1.00 94.50 179 PHE A CA 1
ATOM 1387 C C . PHE A 1 179 ? 0.106 2.907 -17.521 1.00 94.50 179 PHE A C 1
ATOM 1389 O O . PHE A 1 179 ? 0.530 3.035 -16.368 1.00 94.50 179 PHE A O 1
ATOM 1396 N N . PRO A 1 180 ? -1.184 3.139 -17.829 1.00 93.00 180 PRO A N 1
ATOM 1397 C CA . PRO A 1 180 ? -2.202 3.382 -16.811 1.00 93.00 180 PRO A CA 1
ATOM 1398 C C . PRO A 1 180 ? -2.291 2.256 -15.772 1.00 93.00 180 PRO A C 1
ATOM 1400 O O . PRO A 1 180 ? -1.901 1.117 -16.030 1.00 93.00 180 PRO A O 1
ATOM 1403 N N . ASP A 1 181 ? -2.848 2.570 -14.605 1.00 89.50 181 ASP A N 1
ATOM 1404 C CA . ASP A 1 181 ? -3.113 1.564 -13.576 1.00 89.50 181 ASP A CA 1
ATOM 1405 C C . ASP A 1 181 ? -4.103 0.504 -14.087 1.00 89.50 181 ASP A C 1
ATOM 1407 O O . ASP A 1 181 ? -5.030 0.826 -14.839 1.00 89.50 181 ASP A O 1
ATOM 1411 N N . HIS A 1 182 ? -3.886 -0.756 -13.709 1.00 86.12 182 HIS A N 1
ATOM 1412 C CA . HIS A 1 182 ? -4.636 -1.922 -14.203 1.00 86.12 182 HIS A CA 1
ATOM 1413 C C . HIS A 1 182 ? -4.641 -2.089 -15.739 1.00 86.12 182 HIS A C 1
ATOM 1415 O O . HIS A 1 182 ? -5.583 -2.642 -16.322 1.00 86.12 182 HIS A O 1
ATOM 1421 N N . TYR A 1 183 ? -3.604 -1.605 -16.432 1.00 90.12 183 TYR A N 1
ATOM 1422 C CA . TYR A 1 183 ? -3.516 -1.716 -17.886 1.00 90.12 183 TYR A CA 1
ATOM 1423 C C . TYR A 1 183 ? -3.489 -3.180 -18.360 1.00 90.12 183 TYR A C 1
ATOM 1425 O O . TYR A 1 183 ? -2.706 -4.006 -17.893 1.00 90.12 183 TYR A O 1
ATOM 1433 N N . SER A 1 184 ? -4.345 -3.497 -19.335 1.00 90.12 184 SER A N 1
ATOM 1434 C CA . SER A 1 184 ? -4.382 -4.811 -19.985 1.00 90.12 184 SER A CA 1
ATOM 1435 C C . SER A 1 184 ? -3.364 -4.866 -21.121 1.00 90.12 184 SER A C 1
ATOM 1437 O O . SER A 1 184 ? -3.665 -4.451 -22.243 1.00 90.12 184 SER A O 1
ATOM 1439 N N . TYR A 1 185 ? -2.171 -5.378 -20.815 1.00 89.81 185 TYR A N 1
ATOM 1440 C CA . TYR A 1 185 ? -1.070 -5.501 -21.771 1.00 89.81 185 TYR A CA 1
ATOM 1441 C C . TYR A 1 185 ? -1.442 -6.305 -23.015 1.00 89.81 185 TYR A C 1
ATOM 1443 O O . TYR A 1 185 ? -2.096 -7.349 -22.943 1.00 89.81 185 TYR A O 1
ATOM 1451 N N . LYS A 1 186 ? -0.963 -5.827 -24.162 1.00 91.94 186 LYS A N 1
ATOM 1452 C CA . LYS A 1 186 ? -1.018 -6.504 -25.455 1.00 91.94 186 LYS A CA 1
ATOM 1453 C C . LYS A 1 186 ? 0.391 -6.859 -25.901 1.00 91.94 186 LYS A C 1
ATOM 1455 O O . LYS A 1 186 ? 1.358 -6.210 -25.523 1.00 91.94 186 LYS A O 1
ATOM 1460 N N . GLU A 1 187 ? 0.502 -7.854 -26.772 1.00 86.94 187 GLU A N 1
ATOM 1461 C CA . GLU A 1 187 ? 1.791 -8.255 -27.350 1.00 86.94 187 GLU A CA 1
ATOM 1462 C C . GLU A 1 187 ? 2.502 -7.086 -28.051 1.00 86.94 187 GLU A C 1
ATOM 1464 O O . GLU A 1 187 ? 3.710 -6.929 -27.914 1.00 86.94 187 GLU A O 1
ATOM 1469 N N . SER A 1 188 ? 1.740 -6.203 -28.707 1.00 89.06 188 SER A N 1
ATOM 1470 C CA . SER A 1 188 ? 2.254 -4.988 -29.351 1.00 89.06 188 SER A CA 1
ATOM 1471 C C . SER A 1 188 ? 2.930 -4.000 -28.398 1.00 89.06 188 SER A C 1
ATOM 1473 O O . SER A 1 188 ? 3.644 -3.120 -28.865 1.00 89.06 188 SER A O 1
ATOM 1475 N N . ASP A 1 189 ? 2.692 -4.117 -27.091 1.00 87.00 189 ASP A N 1
ATOM 1476 C CA . ASP A 1 189 ? 3.246 -3.215 -26.080 1.00 87.00 189 ASP A CA 1
ATOM 1477 C C . ASP A 1 189 ? 4.667 -3.628 -25.649 1.00 87.00 189 ASP A C 1
ATOM 1479 O O . ASP A 1 189 ? 5.332 -2.876 -24.939 1.00 87.00 189 ASP A O 1
ATOM 1483 N N . LEU A 1 190 ? 5.134 -4.816 -26.062 1.00 74.50 190 LEU A N 1
ATOM 1484 C CA . LEU A 1 190 ? 6.422 -5.411 -25.673 1.00 74.50 190 LEU A CA 1
ATOM 1485 C C . LEU A 1 190 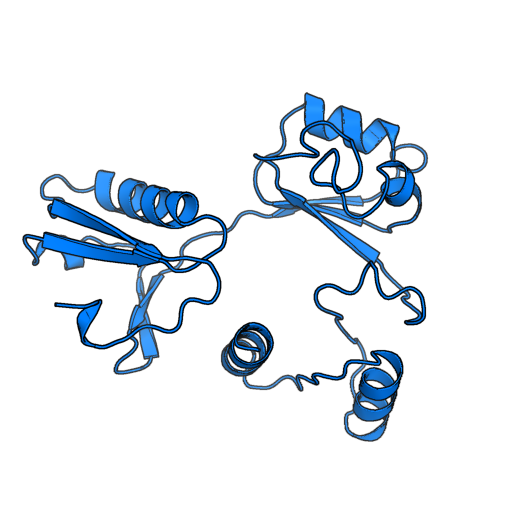? 7.418 -5.552 -26.845 1.00 74.50 190 LEU A C 1
ATOM 1487 O O . LEU A 1 190 ? 8.390 -6.300 -26.723 1.00 74.50 190 LEU A O 1
ATOM 1491 N N . VAL A 1 191 ? 7.167 -4.865 -27.967 1.00 58.31 191 VAL A N 1
ATOM 1492 C CA . VAL A 1 191 ? 7.951 -4.949 -29.219 1.00 58.31 191 VAL A CA 1
ATOM 1493 C C . VAL A 1 191 ? 9.055 -3.898 -29.283 1.00 58.31 191 VAL A C 1
ATOM 1495 O O . VAL A 1 191 ? 8.774 -2.717 -28.979 1.00 58.31 191 VAL A O 1
#

Foldseek 3Di:
DVVQVVVCVVVVPDDGDDDPQVVVVVVCCVVPHPDPDDDDDVCLPVVVDDDPAAEAEAAQVCGQPPQDDPPVGDDPDHLLVLQPHQEYEYADDHDPVSVVSSCVNHPPSPHHYYYDYDDDQADQDPVPRDGHGLQCVVVLVDQEDEAEDAAPDQVVVVVVVCVSQVVDPSRHHYHYHYHHHPDDDDPVSVD

Sequence (191 aa):
GDEPVHIAQALQTMPVIVCPRRIDAVNMLVQQTDCDIILSDDGLQHYALARDIELVLVDSARGFGNQRLLPAGPLREPLERLNSVDMVVFNGDPSSELQDLVAEHTKNNQQAQYSMQMAITGLRSLSDSSIQSADLNYLNRYQVIHLVAGIGNPERFFNAVRLLLSKNDNAPRIVEHAFPDHYSYKESDLV

pLDDT: mean 89.88, std 6.37, range [58.31, 97.31]

Radius of gyration: 20.34 Å; chains: 1; bounding box: 51×42×53 Å

Secondary structure (DSSP, 8-state):
-HHHHHHHHHHSSS-----SSHHHHHHHHHHHS--S----TT-TT-TTS--S--EEEEETTTTTTTSPBTTTSSBSS-GGGGGG-SEEEEES---HHHHHHHHHTSGGG-SEEEEE-----EEE-TTT--EEES-GGGGGG-SEEEEEE-SS-HHHHHHHHHHHHTT-TTPPEEEEEE--TT----GGGG-